Protein AF-A0A815ND81-F1 (afdb_monomer_lite)

InterPro domains:
  IPR002655 Acyl-CoA oxidase, C-terminal [PF01756] (315-348)
  IPR036250 Acyl-CoA dehydrogenase-like, C-terminal [SSF47203] (315-346)
  IPR036465 von Willebrand factor A-like domain superfamily [G3DSA:3.40.50.410] (27-206)
  IPR036465 von Willebrand factor A-like domain superfamily [SSF53300] (52-203)

Sequence (358 aa):
EGQSTTGGRYGRRAAQTTPSATPAHPEKAKFYSDLLPTAQAQLEKIKLPLESPVAVIGDASGSMEVAIRTATILSSLLTAICSAKLNFFNDKVFQPSFIPKTLEDVLSLAIITQADGSTANAAGLVPDYDAKEVIKTFVMVTDEEENADGKTADGFSGRFFELFMKYREQIYPAKLVFISFLSHQHAEGQMYSQFKNANVPDVLQFKFNRERPDLTKIDNLIGLLSTGSSASFDNNLEPLQAEFQANGVESVITRLIGTQDENSAPMDVQMETSALHALSAGFKGYASSVTYLQMPLWSLTTYMNLNDYYRLFENSCLGRYDGEVYEALMERARLNPSNRHRVHPVWLSVKQGTLCKL

pLDDT: mean 77.05, std 23.34, range [28.38, 98.69]

Secondary structure (DSSP, 8-state):
--------------------PPP------HHHHHHHHHHHHHHTT----PPSSEEEEEE-SGGGTTTHHHHHHHHHHHHHHHT-EEEEESSSEE--SS---SHHHHHHHHHH----S---HHHHHHHHHHTT---SEEEEEE-----S-EE-TTS-EE-HHHHHHHHHHHT---EEEEEEEESSTTPPPHHHHHHHHTT-TTEEEEEEESSS--GGGHHHHHHHHHT--SS-HHHHHHHHHHHHHHHHHHHHHHHHH----TTSPP--------STTSSSS----------EEEEEETTEEEEEEHHHHHHHHHTSTTTTS-HHHHHHHHHHHHHSTTTTTTS-HHHHHHHTTTTS--

Structure (mmCIF, N/CA/C/O backbone):
data_AF-A0A815ND81-F1
#
_entry.id   AF-A0A815ND81-F1
#
loop_
_atom_site.group_PDB
_atom_site.id
_atom_site.type_symbol
_atom_site.label_atom_id
_atom_site.label_alt_id
_atom_site.label_comp_id
_atom_site.label_asym_id
_atom_site.label_entity_id
_atom_site.label_seq_id
_atom_site.pdbx_PDB_ins_code
_atom_site.Cartn_x
_atom_site.Cartn_y
_atom_site.Cartn_z
_atom_site.occupancy
_atom_site.B_iso_or_equiv
_atom_site.auth_seq_id
_atom_site.auth_comp_id
_atom_site.auth_asym_id
_atom_site.auth_atom_id
_atom_site.pdbx_PDB_model_num
ATOM 1 N N . GLU A 1 1 ? 49.060 -40.048 -26.441 1.00 54.38 1 GLU A N 1
ATOM 2 C CA . GLU A 1 1 ? 48.776 -40.514 -25.068 1.00 54.38 1 GLU A CA 1
ATOM 3 C C . GLU A 1 1 ? 48.668 -39.297 -24.164 1.00 54.38 1 GLU A C 1
ATOM 5 O O . GLU A 1 1 ? 49.512 -38.418 -24.278 1.00 54.38 1 GLU A O 1
ATOM 10 N N . GLY A 1 2 ? 47.608 -39.192 -23.358 1.00 49.03 2 GLY A N 1
ATOM 11 C CA . GLY A 1 2 ? 47.399 -38.051 -22.456 1.00 49.03 2 GLY A CA 1
ATOM 12 C C . GLY A 1 2 ? 45.942 -37.602 -22.353 1.00 49.03 2 GLY A C 1
ATOM 13 O O . GLY A 1 2 ? 45.625 -36.465 -22.679 1.00 49.03 2 GLY A O 1
ATOM 14 N N . GLN A 1 3 ? 45.047 -38.499 -21.929 1.00 44.34 3 GLN A N 1
ATOM 15 C CA . GLN A 1 3 ? 43.710 -38.131 -21.453 1.00 44.34 3 GLN A CA 1
ATOM 16 C C . GLN A 1 3 ? 43.793 -37.870 -19.944 1.00 44.34 3 GLN A C 1
ATOM 18 O O . GLN A 1 3 ? 44.238 -38.740 -19.201 1.00 44.34 3 GLN A O 1
ATOM 23 N N . SER A 1 4 ? 43.357 -36.692 -19.495 1.00 54.38 4 SER A N 1
ATOM 24 C CA . SER A 1 4 ? 43.116 -36.402 -18.078 1.00 54.38 4 SER A CA 1
ATOM 25 C C . SER A 1 4 ? 41.650 -36.029 -17.905 1.00 54.38 4 SER A C 1
ATOM 27 O O . SER A 1 4 ? 41.177 -35.015 -18.415 1.00 54.38 4 SER A O 1
ATOM 29 N N . THR A 1 5 ? 40.921 -36.918 -17.239 1.00 52.56 5 THR A N 1
ATOM 30 C CA . THR A 1 5 ? 39.501 -36.815 -16.912 1.00 52.56 5 THR A CA 1
ATOM 31 C C . THR A 1 5 ? 39.345 -36.428 -15.444 1.00 52.56 5 THR A C 1
ATOM 33 O O . THR A 1 5 ? 39.640 -37.236 -14.565 1.00 52.56 5 THR A O 1
ATOM 36 N N . THR A 1 6 ? 38.808 -35.244 -15.162 1.00 49.91 6 THR A N 1
ATOM 37 C CA . THR A 1 6 ? 38.327 -34.858 -13.825 1.00 49.91 6 THR A CA 1
ATOM 38 C C . THR A 1 6 ? 36.846 -34.493 -13.897 1.00 49.91 6 THR A C 1
ATOM 40 O O . THR A 1 6 ? 36.445 -33.334 -13.902 1.00 49.91 6 THR A O 1
ATOM 43 N N . GLY A 1 7 ? 36.002 -35.525 -13.976 1.00 38.75 7 GLY A N 1
ATOM 44 C CA . GLY A 1 7 ? 34.554 -35.406 -13.821 1.00 38.75 7 GLY A CA 1
ATOM 45 C C . GLY A 1 7 ? 34.160 -35.477 -12.346 1.00 38.75 7 GLY A C 1
ATOM 46 O O . GLY A 1 7 ? 34.007 -36.566 -11.796 1.00 38.75 7 GLY A O 1
ATOM 47 N N . GLY A 1 8 ? 33.983 -34.321 -11.704 1.00 41.47 8 GLY A N 1
ATOM 48 C CA . GLY A 1 8 ? 33.411 -34.217 -10.361 1.00 41.47 8 GLY A CA 1
ATOM 49 C C . GLY A 1 8 ? 31.906 -34.495 -10.383 1.00 41.47 8 GLY A C 1
ATOM 50 O O . GLY A 1 8 ? 31.110 -33.634 -10.749 1.00 41.47 8 GLY A O 1
ATOM 51 N N . ARG A 1 9 ? 31.501 -35.709 -9.995 1.00 39.53 9 ARG A N 1
ATOM 52 C CA . ARG A 1 9 ? 30.094 -36.070 -9.765 1.00 39.53 9 ARG A CA 1
ATOM 53 C C . ARG A 1 9 ? 29.610 -35.448 -8.451 1.00 39.53 9 ARG A C 1
ATOM 55 O O . ARG A 1 9 ? 29.831 -36.011 -7.383 1.00 39.53 9 ARG A O 1
ATOM 62 N N . TYR A 1 10 ? 28.897 -34.327 -8.530 1.00 43.72 10 TYR A N 1
ATOM 63 C CA . TYR A 1 10 ? 28.051 -33.862 -7.430 1.00 43.72 10 TYR A CA 1
ATOM 64 C C . TYR A 1 10 ? 26.820 -34.769 -7.329 1.00 43.72 10 TYR A C 1
ATOM 66 O O . TYR A 1 10 ? 25.900 -34.704 -8.146 1.00 43.72 10 TYR A O 1
ATOM 74 N N . GLY A 1 11 ? 26.817 -35.654 -6.333 1.00 42.03 11 GLY A N 1
ATOM 75 C CA . GLY A 1 11 ? 25.654 -36.461 -5.985 1.00 42.03 11 GLY A CA 1
ATOM 76 C C . GLY A 1 11 ? 24.525 -35.577 -5.456 1.00 42.03 11 GLY A C 1
ATOM 77 O O . GLY A 1 11 ? 24.589 -35.093 -4.328 1.00 42.03 11 GLY A O 1
ATOM 78 N N . ARG A 1 12 ? 23.470 -35.388 -6.258 1.00 42.22 12 ARG A N 1
ATOM 79 C CA . ARG A 1 12 ? 22.172 -34.881 -5.791 1.00 42.22 12 ARG A CA 1
ATOM 80 C C . ARG A 1 12 ? 21.587 -35.889 -4.799 1.00 42.22 12 ARG A C 1
ATOM 82 O O . ARG A 1 12 ? 21.058 -36.925 -5.195 1.00 42.22 12 ARG A O 1
ATOM 89 N N . ARG A 1 13 ? 21.675 -35.582 -3.504 1.00 41.78 13 ARG A N 1
ATOM 90 C CA . ARG A 1 13 ? 20.858 -36.224 -2.469 1.00 41.78 13 ARG A CA 1
ATOM 91 C C . ARG A 1 13 ? 19.412 -35.782 -2.694 1.00 41.78 13 ARG A C 1
ATOM 93 O O . ARG A 1 13 ? 19.083 -34.621 -2.474 1.00 41.78 13 ARG A O 1
ATOM 100 N N . ALA A 1 14 ? 18.569 -36.695 -3.167 1.00 41.97 14 ALA A N 1
ATOM 101 C CA . ALA A 1 14 ? 17.126 -36.516 -3.150 1.00 41.97 14 ALA A CA 1
ATOM 102 C C . ALA A 1 14 ? 16.683 -36.458 -1.681 1.00 41.97 14 ALA A C 1
ATOM 104 O O . ALA A 1 14 ? 16.709 -37.469 -0.978 1.00 41.97 14 ALA A O 1
ATOM 105 N N . ALA A 1 15 ? 16.360 -35.259 -1.198 1.00 44.69 15 ALA A N 1
ATOM 106 C CA . ALA A 1 15 ? 15.728 -35.086 0.096 1.00 44.69 15 ALA A CA 1
ATOM 107 C C . ALA A 1 15 ? 14.325 -35.697 0.010 1.00 44.69 15 ALA A C 1
ATOM 109 O O . ALA A 1 15 ? 13.471 -35.212 -0.730 1.00 44.69 15 ALA A O 1
ATOM 110 N N . GLN A 1 16 ? 14.113 -36.798 0.728 1.00 42.91 16 GLN A N 1
ATOM 111 C CA . GLN A 1 16 ? 12.784 -37.330 0.994 1.00 42.91 16 GLN A CA 1
ATOM 112 C C . GLN A 1 16 ? 12.010 -36.271 1.782 1.00 42.91 16 GLN A C 1
ATOM 114 O O . GLN A 1 16 ? 12.250 -36.066 2.969 1.00 42.91 16 GLN A O 1
ATOM 119 N N . THR A 1 17 ? 11.105 -35.575 1.102 1.00 39.91 17 THR A N 1
ATOM 120 C CA . THR A 1 17 ? 10.099 -34.713 1.715 1.00 39.91 17 THR A CA 1
ATOM 121 C C . THR A 1 17 ? 9.091 -35.599 2.434 1.00 39.91 17 THR A C 1
ATOM 123 O O . THR A 1 17 ? 8.188 -36.166 1.818 1.00 39.91 17 THR A O 1
ATOM 126 N N . THR A 1 18 ? 9.270 -35.763 3.740 1.00 51.22 18 THR A N 1
ATOM 127 C CA . THR A 1 18 ? 8.210 -36.221 4.636 1.00 51.22 18 THR A CA 1
ATOM 128 C C . THR A 1 18 ? 7.031 -35.241 4.558 1.00 51.22 18 THR A C 1
ATOM 130 O O . THR A 1 18 ? 7.259 -34.032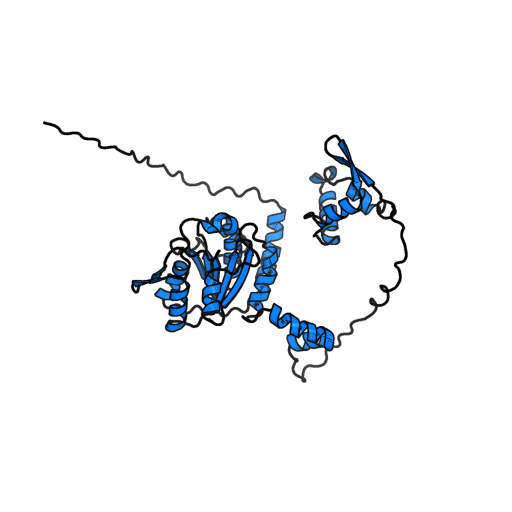 4.473 1.00 51.22 18 THR A O 1
ATOM 133 N N . PRO A 1 19 ? 5.773 -35.720 4.566 1.00 48.47 19 PRO A N 1
ATOM 134 C CA . PRO A 1 19 ? 4.605 -34.847 4.575 1.00 48.47 19 PRO A CA 1
ATOM 135 C C . PRO A 1 19 ? 4.669 -33.969 5.826 1.00 48.47 19 PRO A C 1
ATOM 137 O O . PRO A 1 19 ? 4.706 -34.476 6.949 1.00 48.47 19 PRO A O 1
ATOM 140 N N . SER A 1 20 ? 4.772 -32.655 5.613 1.00 48.06 20 SER A N 1
ATOM 141 C CA . SER A 1 20 ? 4.923 -31.676 6.681 1.00 48.06 20 SER A CA 1
ATOM 142 C C . SER A 1 20 ? 3.711 -31.758 7.597 1.00 48.06 20 SER A C 1
ATOM 144 O O . SER A 1 20 ? 2.592 -31.441 7.186 1.00 48.06 20 SER A O 1
ATOM 146 N N . ALA A 1 21 ? 3.936 -32.184 8.838 1.00 45.50 21 ALA A N 1
ATOM 147 C CA . ALA A 1 21 ? 2.976 -31.991 9.906 1.00 45.50 21 ALA A CA 1
ATOM 148 C C . ALA A 1 21 ? 2.569 -30.513 9.916 1.00 45.50 21 ALA A C 1
ATOM 150 O O . ALA A 1 21 ? 3.436 -29.635 9.897 1.00 45.50 21 ALA A O 1
ATOM 151 N N . THR A 1 22 ? 1.262 -30.250 9.899 1.00 46.06 22 THR A N 1
ATOM 152 C CA . THR A 1 22 ? 0.708 -28.911 10.099 1.00 46.06 22 THR A CA 1
ATOM 153 C C . THR A 1 22 ? 1.403 -28.310 11.322 1.00 46.06 22 THR A C 1
ATOM 155 O O . THR A 1 22 ? 1.386 -28.957 12.374 1.00 46.06 22 THR A O 1
ATOM 158 N N . PRO A 1 23 ? 2.085 -27.155 11.201 1.00 48.12 23 PRO A N 1
ATOM 159 C CA . PRO A 1 23 ? 2.845 -26.597 12.307 1.00 48.12 23 PRO A CA 1
ATOM 160 C C . PRO A 1 23 ? 1.903 -26.427 13.496 1.00 48.12 23 PRO A C 1
ATOM 162 O O . PRO A 1 23 ? 0.899 -25.722 13.409 1.00 48.12 23 PRO A O 1
ATOM 165 N N . ALA A 1 24 ? 2.196 -27.143 14.584 1.00 44.00 24 ALA A N 1
ATOM 166 C CA . ALA A 1 24 ? 1.428 -27.054 15.811 1.00 44.00 24 ALA A CA 1
ATOM 167 C C . ALA A 1 24 ? 1.488 -25.598 16.280 1.00 44.00 24 ALA A C 1
ATOM 169 O O . ALA A 1 24 ? 2.554 -25.102 16.651 1.00 44.00 24 ALA A O 1
ATOM 170 N N . HIS A 1 25 ? 0.358 -24.894 16.190 1.00 53.22 25 HIS A N 1
ATOM 171 C CA . HIS A 1 25 ? 0.271 -23.528 16.677 1.00 53.22 25 HIS A CA 1
ATOM 172 C C . HIS A 1 25 ? 0.674 -23.519 18.159 1.00 53.22 25 HIS A C 1
ATOM 174 O O . HIS A 1 25 ? 0.198 -24.378 18.908 1.00 53.22 25 HIS A O 1
ATOM 180 N N . PRO A 1 26 ? 1.537 -22.583 18.595 1.00 60.03 26 PRO A N 1
ATOM 181 C CA . PRO A 1 26 ? 1.879 -22.445 20.005 1.00 60.03 26 PRO A CA 1
ATOM 182 C C . PRO A 1 26 ? 0.587 -22.336 20.814 1.00 60.03 26 PRO A C 1
ATOM 184 O O . PRO A 1 26 ? -0.342 -21.642 20.392 1.00 60.03 26 PRO A O 1
ATOM 187 N N . GLU A 1 27 ? 0.517 -23.070 21.926 1.00 60.38 27 GLU A N 1
ATOM 188 C CA . GLU A 1 27 ? -0.653 -23.158 22.800 1.00 60.38 27 GLU A CA 1
ATOM 189 C C . GLU A 1 27 ? -1.142 -21.736 23.118 1.00 60.38 27 GLU A C 1
ATOM 191 O O . GLU A 1 27 ? -0.489 -20.974 23.835 1.00 60.38 27 GLU A O 1
ATOM 196 N N . LYS A 1 28 ? -2.232 -21.322 22.453 1.00 60.94 28 LYS A N 1
ATOM 197 C CA . LYS A 1 28 ? -2.673 -19.925 22.442 1.00 60.94 28 LYS A CA 1
ATOM 198 C C . LYS A 1 28 ? -2.992 -19.526 23.880 1.00 60.94 28 LYS A C 1
ATOM 200 O O . LYS A 1 28 ? -3.834 -20.151 24.523 1.00 60.94 28 LYS A O 1
ATOM 205 N N . ALA A 1 29 ? -2.344 -18.477 24.386 1.00 69.44 29 ALA A N 1
ATOM 206 C CA . ALA A 1 29 ? -2.740 -17.883 25.656 1.00 69.44 29 ALA A CA 1
ATOM 207 C C . ALA A 1 29 ? -4.244 -17.574 25.588 1.00 69.44 29 ALA A C 1
ATOM 209 O O . ALA A 1 29 ? -4.679 -16.918 24.643 1.00 69.44 29 ALA A O 1
ATOM 210 N N . LYS A 1 30 ? -5.036 -18.045 26.563 1.00 78.00 30 LYS A N 1
ATOM 211 C CA . LYS A 1 30 ? -6.513 -17.938 26.549 1.00 78.00 30 LYS A CA 1
ATOM 212 C C . LYS A 1 30 ? -7.031 -16.518 26.274 1.00 78.00 30 LYS A C 1
ATOM 214 O O . LYS A 1 30 ? -8.087 -16.345 25.695 1.00 78.00 30 LYS A O 1
ATOM 219 N N . PHE A 1 31 ? -6.248 -15.504 26.628 1.00 85.00 31 PHE A N 1
ATOM 220 C CA . PHE A 1 31 ? -6.559 -14.105 26.350 1.00 85.00 31 PHE A CA 1
ATOM 221 C C . PHE A 1 31 ? -6.635 -13.762 24.850 1.00 85.00 31 PHE A C 1
ATOM 223 O O . PHE A 1 31 ? -7.426 -12.915 24.454 1.00 85.00 31 PHE A O 1
ATOM 230 N N . TYR A 1 32 ? -5.843 -14.419 23.999 1.00 83.69 32 TYR A N 1
ATOM 231 C CA . TYR A 1 32 ? -5.802 -14.126 22.566 1.00 83.69 32 TYR A CA 1
ATOM 232 C C . TYR A 1 32 ? -7.111 -14.503 21.863 1.00 83.69 32 TYR A C 1
ATOM 234 O O . TYR A 1 32 ? -7.621 -13.727 21.059 1.00 83.69 32 TYR A O 1
ATOM 242 N N . SER A 1 33 ? -7.691 -15.661 22.199 1.00 87.56 33 SER A N 1
ATOM 243 C CA . SER A 1 33 ? -8.996 -16.068 21.661 1.00 87.56 33 SER A CA 1
ATOM 244 C C . SER A 1 33 ? -10.124 -15.128 22.080 1.00 87.56 33 SER A C 1
ATOM 246 O O . SER A 1 33 ? -11.071 -14.963 21.321 1.00 87.56 33 SER A O 1
ATOM 248 N N . ASP A 1 34 ? -10.005 -14.489 23.245 1.00 90.00 34 ASP A N 1
ATOM 249 C CA . ASP A 1 34 ? -11.019 -13.562 23.754 1.00 90.00 34 ASP A CA 1
ATOM 250 C C . ASP A 1 34 ? -10.912 -12.171 23.097 1.00 90.00 34 ASP A C 1
ATOM 252 O O . ASP A 1 34 ? -11.914 -11.471 22.942 1.00 90.00 34 ASP A O 1
ATOM 256 N N . LEU A 1 35 ? -9.707 -11.759 22.680 1.00 90.88 35 LEU A N 1
ATOM 257 C CA . LEU A 1 35 ? -9.484 -10.473 22.009 1.00 90.88 35 LEU A CA 1
ATOM 258 C C . LEU A 1 35 ? -9.906 -10.466 20.540 1.00 90.88 35 LEU A C 1
ATOM 260 O O . LEU A 1 35 ? -10.356 -9.431 20.048 1.00 90.88 35 LEU A O 1
ATOM 264 N N . LEU A 1 36 ? -9.756 -11.596 19.847 1.00 91.75 36 LEU A N 1
ATOM 265 C CA . LEU A 1 36 ? -10.012 -11.698 18.410 1.00 91.75 36 LEU A CA 1
ATOM 266 C C . LEU A 1 36 ? -11.422 -11.222 18.010 1.00 91.75 36 LEU A C 1
ATOM 268 O O . LEU A 1 36 ? -11.501 -10.346 17.149 1.00 91.75 36 LEU A O 1
ATOM 272 N N . PRO A 1 37 ? -12.522 -11.661 18.662 1.00 94.00 37 PRO A N 1
ATOM 273 C CA . PRO A 1 37 ? -13.863 -11.175 18.331 1.00 94.00 37 PRO A CA 1
ATOM 274 C C . PRO A 1 37 ? -14.019 -9.665 18.526 1.00 94.00 37 PRO A C 1
ATOM 276 O O . PRO A 1 37 ? -14.672 -8.997 17.729 1.00 94.00 37 PRO A O 1
ATOM 279 N N . THR A 1 38 ? -13.396 -9.112 19.573 1.00 94.75 38 THR A N 1
ATOM 280 C CA . THR A 1 38 ? -13.460 -7.672 19.858 1.00 94.75 38 THR A CA 1
ATOM 281 C C . THR A 1 38 ? -12.719 -6.879 18.785 1.00 94.75 38 THR A C 1
ATOM 283 O O . THR A 1 38 ? -13.244 -5.890 18.281 1.00 94.75 38 THR A O 1
ATOM 286 N N . ALA A 1 39 ? -11.520 -7.322 18.406 1.00 91.88 39 ALA A N 1
ATOM 287 C CA . ALA A 1 39 ? -10.718 -6.669 17.379 1.00 91.88 39 ALA A CA 1
ATOM 288 C C . ALA A 1 39 ? -11.360 -6.786 15.986 1.00 91.88 39 ALA A C 1
ATOM 290 O O . ALA A 1 39 ? -11.408 -5.800 15.255 1.00 91.88 39 ALA A O 1
ATOM 291 N N . GLN A 1 40 ? -11.936 -7.945 15.652 1.00 93.69 40 GLN A N 1
ATOM 292 C CA . GLN A 1 40 ? -12.685 -8.158 14.412 1.00 93.69 40 GLN A CA 1
ATOM 293 C C . GLN A 1 40 ? -13.904 -7.224 14.320 1.00 93.69 40 GLN A C 1
ATOM 295 O O . GLN A 1 40 ? -14.095 -6.554 13.309 1.00 93.69 40 GLN A O 1
ATOM 300 N N . ALA A 1 41 ? -14.674 -7.089 15.404 1.00 93.94 41 ALA A N 1
ATOM 301 C CA . ALA A 1 41 ? -15.813 -6.172 15.449 1.00 93.94 41 ALA A CA 1
ATOM 302 C C . ALA A 1 41 ? -15.410 -4.691 15.320 1.00 93.94 41 ALA A C 1
ATOM 304 O O . ALA A 1 41 ? -16.225 -3.871 14.900 1.00 93.94 41 ALA A O 1
ATOM 305 N N . GLN A 1 42 ? -14.182 -4.317 15.702 1.00 91.88 42 GLN A N 1
ATOM 306 C CA . GLN A 1 42 ? -13.656 -2.972 15.442 1.00 91.88 42 GLN A CA 1
ATOM 307 C C . GLN A 1 42 ? -13.202 -2.818 13.992 1.00 91.88 42 GLN A C 1
ATOM 309 O O . GLN A 1 42 ? -13.504 -1.801 13.375 1.00 91.88 42 GLN A O 1
ATOM 314 N N . LEU A 1 43 ? -12.551 -3.838 13.427 1.00 90.31 43 LEU A N 1
ATOM 315 C CA . LEU A 1 43 ? -12.115 -3.842 12.033 1.00 90.31 43 LEU A CA 1
ATOM 316 C C . LEU A 1 43 ? -13.284 -3.609 11.066 1.00 90.31 43 LEU A C 1
ATOM 318 O O . LEU A 1 43 ? -13.182 -2.782 10.167 1.00 90.31 43 LEU A O 1
ATOM 322 N N . GLU A 1 44 ? -14.418 -4.270 11.301 1.00 92.12 44 GLU A N 1
ATOM 323 C CA . GLU A 1 44 ? -15.634 -4.155 10.480 1.00 92.12 44 GLU A CA 1
ATOM 324 C C . GLU A 1 44 ? -16.288 -2.764 10.519 1.00 92.12 44 GLU A C 1
ATOM 326 O O . GLU A 1 44 ? -17.060 -2.408 9.625 1.00 92.12 44 GLU A O 1
ATOM 331 N N . LYS A 1 45 ? -15.994 -1.960 11.547 1.00 92.69 45 LYS A N 1
ATOM 332 C CA . LYS A 1 45 ? -16.499 -0.584 11.658 1.00 92.69 45 LYS A CA 1
ATOM 333 C C . LYS A 1 45 ? -15.664 0.406 10.858 1.00 92.69 45 LYS A C 1
ATOM 335 O O . LYS A 1 45 ? -16.172 1.473 10.513 1.00 92.69 45 LYS A O 1
ATOM 340 N N . ILE A 1 46 ? -14.404 0.080 10.582 1.00 91.94 46 ILE A N 1
ATOM 341 C CA . ILE A 1 46 ? -13.496 0.966 9.860 1.00 91.94 46 ILE A CA 1
ATOM 342 C C . ILE A 1 46 ? -13.885 0.937 8.383 1.00 91.94 46 ILE A C 1
ATOM 344 O O . ILE A 1 46 ? -13.870 -0.107 7.738 1.00 91.94 46 ILE A O 1
ATOM 348 N N . LYS A 1 47 ? -14.227 2.104 7.838 1.00 88.25 47 LYS A N 1
ATOM 349 C CA . LYS A 1 47 ? -14.488 2.290 6.409 1.00 88.25 47 LYS A CA 1
ATOM 350 C C . LYS A 1 47 ? -13.533 3.339 5.878 1.00 88.25 47 LYS A C 1
ATOM 352 O O . LYS A 1 47 ? -13.568 4.481 6.323 1.00 88.25 47 LYS A O 1
ATOM 357 N N . LEU A 1 48 ? -12.696 2.943 4.926 1.00 90.56 48 LEU A N 1
ATOM 358 C CA . LEU A 1 48 ? -11.777 3.852 4.259 1.00 90.56 48 LEU A CA 1
ATOM 359 C C . LEU A 1 48 ? -12.427 4.386 2.972 1.00 90.56 48 LEU A C 1
ATOM 361 O O . LEU A 1 48 ? -12.798 3.585 2.113 1.00 90.56 48 LEU A 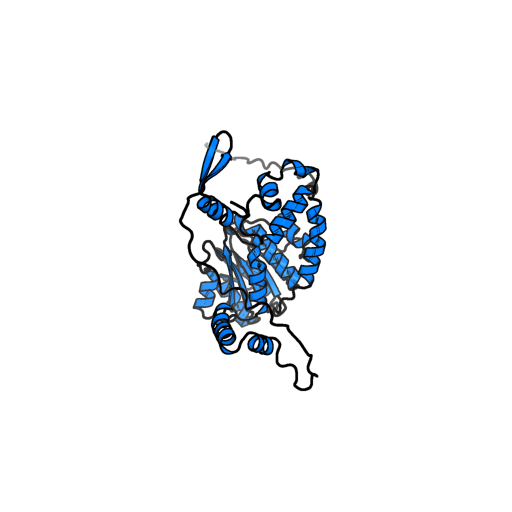O 1
ATOM 365 N N . PRO A 1 49 ? -12.560 5.713 2.797 1.00 89.88 49 PRO A N 1
ATOM 366 C CA . PRO A 1 49 ? -13.122 6.337 1.599 1.00 89.88 49 PRO A CA 1
ATOM 367 C C . PRO A 1 49 ? -12.116 6.355 0.430 1.00 89.88 49 PRO A C 1
ATOM 369 O O . PRO A 1 49 ? -11.913 7.380 -0.220 1.00 89.88 49 PRO A O 1
ATOM 372 N N . LEU A 1 50 ? -11.459 5.223 0.158 1.00 91.12 50 LEU A N 1
ATOM 373 C CA . LEU A 1 50 ? -10.576 5.081 -0.998 1.00 91.12 50 LEU A CA 1
ATOM 374 C C . LEU A 1 50 ? -11.388 4.772 -2.253 1.00 91.12 50 LEU A C 1
ATOM 376 O O . LEU A 1 50 ? -12.330 3.975 -2.240 1.00 91.12 50 LEU A O 1
ATOM 380 N N . GLU A 1 51 ? -11.002 5.391 -3.366 1.00 92.06 51 GLU A N 1
ATOM 381 C CA . GLU A 1 51 ? -11.662 5.141 -4.639 1.00 92.06 51 GLU A CA 1
ATOM 382 C C . GLU A 1 51 ? -11.382 3.704 -5.101 1.00 92.06 51 GLU A C 1
ATOM 384 O O . GLU A 1 51 ? -10.228 3.329 -5.313 1.00 92.06 51 GLU A O 1
ATOM 389 N N . SER A 1 52 ? -12.443 2.908 -5.252 1.00 94.00 52 SER A N 1
ATOM 390 C CA . SER A 1 52 ? -12.376 1.514 -5.704 1.00 94.00 52 SER A CA 1
ATOM 391 C C . SER A 1 52 ? -12.446 1.411 -7.238 1.00 94.00 52 SER A C 1
ATOM 393 O O . SER A 1 52 ? -13.184 2.195 -7.848 1.00 94.00 52 SER A O 1
ATOM 395 N N . PRO A 1 53 ? -11.773 0.432 -7.879 1.00 97.81 53 PRO A N 1
ATOM 396 C CA . PRO A 1 53 ? -11.012 -0.666 -7.266 1.00 97.81 53 PRO A CA 1
ATOM 397 C C . PRO A 1 53 ? -9.671 -0.241 -6.652 1.00 97.81 53 PRO A C 1
ATOM 399 O O . PRO A 1 53 ? -8.985 0.633 -7.186 1.00 97.81 53 PRO A O 1
ATOM 402 N N . VAL A 1 54 ? -9.309 -0.881 -5.535 1.00 97.81 54 VAL A N 1
ATOM 403 C CA . VAL A 1 54 ? -8.043 -0.668 -4.816 1.00 97.81 54 VAL A CA 1
ATOM 404 C C . VAL A 1 54 ? -7.143 -1.889 -5.000 1.00 97.81 54 VAL A C 1
ATOM 406 O O . VAL A 1 54 ? -7.616 -3.022 -4.880 1.00 97.81 54 VAL A O 1
ATOM 409 N N . ALA A 1 55 ? -5.851 -1.665 -5.237 1.00 98.38 55 ALA A N 1
ATOM 410 C CA . ALA A 1 55 ? -4.830 -2.708 -5.197 1.00 98.38 55 ALA A CA 1
ATOM 411 C C . ALA A 1 55 ? -3.771 -2.376 -4.141 1.00 98.38 55 ALA A C 1
ATOM 413 O O . ALA A 1 55 ? -3.230 -1.271 -4.107 1.00 98.38 55 ALA A O 1
ATOM 414 N N . VAL A 1 56 ? -3.480 -3.345 -3.281 1.00 98.44 56 VAL A N 1
ATOM 415 C CA . VAL A 1 56 ? -2.417 -3.296 -2.282 1.00 98.44 56 VAL A CA 1
ATOM 416 C C . VAL A 1 56 ? -1.271 -4.174 -2.769 1.00 98.44 56 VAL A C 1
ATOM 418 O O . VAL A 1 56 ? -1.456 -5.356 -3.065 1.00 98.44 56 VAL A O 1
ATOM 421 N N . ILE A 1 57 ? -0.088 -3.580 -2.863 1.00 98.50 57 ILE A N 1
ATOM 422 C CA . ILE A 1 57 ? 1.128 -4.213 -3.359 1.00 98.50 57 ILE A CA 1
ATOM 423 C C . ILE A 1 57 ? 2.141 -4.215 -2.212 1.00 98.50 57 ILE A C 1
ATOM 425 O O . ILE A 1 57 ? 2.648 -3.163 -1.820 1.00 98.50 57 ILE A O 1
ATOM 429 N N . GLY A 1 58 ? 2.386 -5.394 -1.642 1.00 98.19 58 GLY A N 1
ATOM 430 C CA . GLY A 1 58 ? 3.287 -5.586 -0.509 1.00 98.19 58 GLY A CA 1
ATOM 431 C C . GLY A 1 58 ? 4.690 -6.015 -0.932 1.00 98.19 58 GLY A C 1
ATOM 432 O O . GLY A 1 58 ? 4.858 -6.973 -1.682 1.00 98.19 58 GLY A O 1
ATOM 433 N N . ASP A 1 59 ? 5.701 -5.339 -0.415 1.00 98.38 59 ASP A N 1
ATOM 434 C CA . ASP A 1 59 ? 7.104 -5.683 -0.609 1.00 98.38 59 ASP A CA 1
ATOM 435 C C . ASP A 1 59 ? 7.512 -6.847 0.300 1.00 98.38 59 ASP A C 1
ATOM 437 O O . ASP A 1 59 ? 7.358 -6.797 1.525 1.00 98.38 59 ASP A O 1
ATOM 441 N N . ALA A 1 60 ? 8.025 -7.899 -0.326 1.00 97.75 60 ALA A N 1
ATOM 442 C CA . ALA A 1 60 ? 8.595 -9.081 0.298 1.00 97.75 60 ALA A CA 1
ATOM 443 C C . ALA A 1 60 ? 10.055 -9.295 -0.131 1.00 97.75 60 ALA A C 1
ATOM 445 O O . ALA A 1 60 ? 10.546 -10.420 -0.109 1.00 97.75 60 ALA A O 1
ATOM 446 N N . SER A 1 61 ? 10.750 -8.225 -0.520 1.00 97.38 61 SER A N 1
ATOM 447 C CA . SER A 1 61 ? 12.175 -8.257 -0.836 1.00 97.38 61 SER A CA 1
ATOM 448 C C . SER A 1 61 ? 13.035 -8.530 0.404 1.00 97.38 61 SER A C 1
ATOM 450 O O . SER A 1 61 ? 12.627 -8.266 1.538 1.00 97.38 61 SER A O 1
ATOM 452 N N . GLY A 1 62 ? 14.263 -9.025 0.219 1.00 96.25 62 GLY A N 1
ATOM 453 C CA . GLY A 1 62 ? 15.166 -9.343 1.334 1.00 96.25 62 GLY A CA 1
ATOM 454 C C . GLY A 1 62 ? 15.493 -8.142 2.235 1.00 96.25 62 GLY A C 1
ATOM 455 O O . GLY A 1 62 ? 15.737 -8.300 3.429 1.00 96.25 62 GLY A O 1
ATOM 456 N N . SER A 1 63 ? 15.434 -6.926 1.694 1.00 95.00 63 SER A N 1
ATOM 457 C CA . SER A 1 63 ? 15.693 -5.680 2.418 1.00 95.00 63 SER A CA 1
ATOM 458 C C . SER A 1 63 ? 14.584 -5.333 3.435 1.00 95.00 63 SER A C 1
ATOM 460 O O . SER A 1 63 ? 14.795 -4.549 4.368 1.00 95.00 63 SER A O 1
ATOM 462 N N . MET A 1 64 ? 13.438 -6.015 3.336 1.00 96.44 64 MET A N 1
ATOM 463 C CA . MET A 1 64 ? 12.318 -5.938 4.269 1.00 96.44 64 MET A CA 1
ATOM 464 C C . MET A 1 64 ? 12.408 -6.928 5.439 1.00 96.44 64 MET A C 1
ATOM 466 O O . MET A 1 64 ? 11.485 -6.953 6.243 1.00 96.44 64 MET A O 1
ATOM 470 N N . GLU A 1 65 ? 13.474 -7.722 5.611 1.00 94.56 65 GLU A N 1
ATOM 471 C CA . GLU A 1 65 ? 13.544 -8.809 6.616 1.00 94.56 65 GLU A CA 1
ATOM 472 C C . GLU A 1 65 ? 13.074 -8.410 8.033 1.00 94.56 65 GLU A C 1
ATOM 474 O O . GLU A 1 65 ? 12.323 -9.146 8.677 1.00 94.56 65 GLU A O 1
ATOM 479 N N . VAL A 1 66 ? 13.444 -7.215 8.508 1.00 94.00 66 VAL A N 1
ATOM 480 C CA . VAL A 1 66 ? 13.025 -6.705 9.829 1.00 94.00 66 VAL A CA 1
ATOM 481 C C . VAL A 1 66 ? 11.565 -6.228 9.832 1.00 94.00 66 VAL A C 1
ATOM 483 O O . VAL A 1 66 ? 10.846 -6.395 10.819 1.00 94.00 66 VAL A O 1
ATOM 486 N N . ALA A 1 67 ? 11.110 -5.652 8.721 1.00 95.19 67 ALA A N 1
ATOM 487 C CA . ALA A 1 67 ? 9.812 -5.000 8.586 1.00 95.19 67 ALA A CA 1
ATOM 488 C C . ALA A 1 67 ? 8.710 -5.904 8.005 1.00 95.19 67 ALA A C 1
ATOM 490 O O . ALA A 1 67 ? 7.535 -5.551 8.104 1.00 95.19 67 ALA A O 1
ATOM 491 N N . ILE A 1 68 ? 9.052 -7.068 7.441 1.00 96.31 68 ILE A N 1
ATOM 492 C CA . ILE A 1 68 ? 8.166 -7.890 6.603 1.00 96.31 68 ILE A CA 1
ATOM 493 C C . ILE A 1 68 ? 6.881 -8.287 7.316 1.00 96.31 68 ILE A C 1
ATOM 495 O O . ILE A 1 68 ? 5.801 -8.238 6.732 1.00 96.31 68 ILE A O 1
ATOM 499 N N . ARG A 1 69 ? 6.961 -8.612 8.610 1.00 96.38 69 ARG A N 1
ATOM 500 C CA . ARG A 1 69 ? 5.778 -8.965 9.405 1.00 96.38 69 ARG A CA 1
ATOM 501 C C . ARG A 1 69 ? 4.822 -7.787 9.515 1.00 96.38 69 ARG A C 1
ATOM 503 O O . ARG A 1 69 ? 3.632 -7.945 9.267 1.00 96.38 69 ARG A O 1
ATOM 510 N N . THR A 1 70 ? 5.338 -6.605 9.838 1.00 96.69 70 THR A N 1
ATOM 511 C CA . THR A 1 70 ? 4.531 -5.386 9.940 1.00 96.69 70 THR A CA 1
ATOM 512 C C . THR A 1 70 ? 3.992 -4.968 8.576 1.00 96.69 70 THR A C 1
ATOM 514 O O . THR A 1 70 ? 2.803 -4.689 8.461 1.00 96.69 70 THR A O 1
ATOM 517 N N . ALA A 1 71 ? 4.816 -4.995 7.528 1.00 96.88 71 ALA A N 1
ATOM 518 C CA . ALA A 1 71 ? 4.393 -4.704 6.161 1.00 96.88 71 ALA A CA 1
ATOM 519 C C . ALA A 1 71 ? 3.280 -5.652 5.692 1.00 96.88 71 ALA A C 1
ATOM 521 O O . ALA A 1 71 ? 2.282 -5.204 5.127 1.00 96.88 71 ALA A O 1
ATOM 522 N N . THR A 1 72 ? 3.394 -6.945 6.005 1.00 97.19 72 THR A N 1
ATOM 523 C CA . THR A 1 72 ? 2.367 -7.946 5.691 1.00 97.19 72 THR A CA 1
ATOM 524 C C . THR A 1 72 ? 1.090 -7.705 6.490 1.00 97.19 72 THR A C 1
ATOM 526 O O . THR A 1 72 ? 0.008 -7.764 5.910 1.00 97.19 72 THR A O 1
ATOM 529 N N . ILE A 1 73 ? 1.187 -7.379 7.787 1.00 96.75 73 ILE A N 1
ATOM 530 C CA . ILE A 1 73 ? 0.023 -7.017 8.614 1.00 96.75 73 ILE A CA 1
ATOM 531 C C . ILE A 1 73 ? -0.697 -5.812 8.010 1.00 96.75 73 ILE A C 1
ATOM 533 O O . ILE A 1 73 ? -1.899 -5.891 7.784 1.00 96.75 73 ILE A O 1
ATOM 537 N N . LEU A 1 74 ? 0.022 -4.728 7.700 1.00 97.12 74 LEU A N 1
ATOM 538 C CA . LEU A 1 74 ? -0.562 -3.518 7.114 1.00 97.12 74 LEU A CA 1
ATOM 539 C C . LEU A 1 74 ? -1.210 -3.806 5.759 1.00 97.12 74 LEU A C 1
ATOM 541 O O . LEU A 1 74 ? -2.361 -3.436 5.543 1.00 97.12 74 LEU A O 1
ATOM 545 N N . SER A 1 75 ? -0.504 -4.516 4.876 1.00 97.19 75 SER A N 1
ATOM 546 C CA . SER A 1 75 ? -1.011 -4.859 3.544 1.00 97.19 75 SER A CA 1
ATOM 547 C C . SER A 1 75 ? -2.290 -5.692 3.637 1.00 97.19 75 SER A C 1
ATOM 549 O O . SER A 1 75 ? -3.286 -5.404 2.975 1.00 97.19 75 SER A O 1
ATOM 551 N N . SER A 1 76 ? -2.295 -6.693 4.517 1.00 96.94 76 SER A N 1
ATOM 552 C CA . SER A 1 76 ? -3.431 -7.593 4.726 1.00 96.94 76 SER A CA 1
ATOM 553 C C . SER A 1 76 ? -4.615 -6.886 5.385 1.00 96.94 76 SER A C 1
ATOM 555 O O . SER A 1 76 ? -5.759 -7.101 4.996 1.00 96.94 76 SER A O 1
ATOM 557 N N . LEU A 1 77 ? -4.346 -6.013 6.358 1.00 96.25 77 LEU A N 1
ATOM 558 C CA . LEU A 1 77 ? -5.361 -5.225 7.049 1.00 96.25 77 LEU A CA 1
ATOM 559 C C . LEU A 1 77 ? -6.057 -4.262 6.082 1.00 96.25 77 LEU A C 1
ATOM 561 O O . LEU A 1 77 ? -7.282 -4.236 6.016 1.00 96.25 77 LEU A O 1
ATOM 565 N N . LEU A 1 78 ? -5.284 -3.514 5.290 1.00 96.31 78 LEU A N 1
ATOM 566 C CA . LEU A 1 78 ? -5.821 -2.601 4.277 1.00 96.31 78 LEU A CA 1
ATOM 567 C C . LEU A 1 78 ? -6.586 -3.354 3.189 1.00 96.31 78 LEU A C 1
ATOM 569 O O . LEU A 1 78 ? -7.612 -2.873 2.718 1.00 96.31 78 LEU A O 1
ATOM 573 N N . THR A 1 79 ? -6.131 -4.557 2.839 1.00 96.88 79 THR A N 1
ATOM 574 C CA . THR A 1 79 ? -6.854 -5.446 1.925 1.00 96.88 79 THR A CA 1
ATOM 575 C C . THR A 1 79 ? -8.230 -5.805 2.470 1.00 96.88 79 THR A C 1
ATOM 577 O O . THR A 1 79 ? -9.220 -5.645 1.757 1.00 96.88 79 THR A O 1
ATOM 580 N N . ALA A 1 80 ? -8.307 -6.229 3.734 1.00 95.44 80 ALA A N 1
ATOM 581 C CA . ALA A 1 80 ? -9.566 -6.589 4.376 1.00 95.44 80 ALA A CA 1
ATOM 582 C C . ALA A 1 80 ? -10.517 -5.383 4.502 1.00 95.44 80 ALA A C 1
ATOM 584 O O . ALA A 1 80 ? -11.690 -5.493 4.151 1.00 95.44 80 ALA A O 1
ATOM 585 N N . ILE A 1 81 ? -10.010 -4.219 4.931 1.00 94.50 81 ILE A N 1
ATOM 586 C CA . ILE A 1 81 ? -10.815 -2.997 5.116 1.00 94.50 81 ILE A CA 1
ATOM 587 C C . ILE A 1 81 ? -11.357 -2.471 3.781 1.00 94.50 81 ILE A C 1
ATOM 589 O O . ILE A 1 81 ? -12.526 -2.106 3.680 1.00 94.50 81 ILE A O 1
ATOM 593 N N . CYS A 1 82 ? -10.516 -2.426 2.747 1.00 94.81 82 CYS A N 1
ATOM 594 C CA . CYS A 1 82 ? -10.872 -1.836 1.456 1.00 94.81 82 CYS A CA 1
ATOM 595 C C . CYS A 1 82 ? -11.482 -2.843 0.474 1.00 94.81 82 CYS A C 1
ATOM 597 O O . CYS A 1 82 ? -11.809 -2.459 -0.647 1.00 94.81 82 CYS A O 1
ATOM 599 N N . SER A 1 83 ? -11.595 -4.125 0.851 1.00 95.06 83 SER A N 1
ATOM 600 C CA . SER A 1 83 ? -11.897 -5.220 -0.086 1.00 95.06 83 SER A CA 1
ATOM 601 C C . SER A 1 83 ? -10.991 -5.178 -1.329 1.00 95.06 83 SER A C 1
ATOM 603 O O . SER A 1 83 ? -11.448 -5.346 -2.460 1.00 95.06 83 SER A O 1
ATOM 605 N N . ALA A 1 84 ? -9.709 -4.878 -1.113 1.00 96.75 84 ALA A N 1
ATOM 606 C CA . ALA A 1 84 ? -8.746 -4.629 -2.179 1.00 96.75 84 ALA A CA 1
ATOM 607 C C . ALA A 1 84 ? -8.206 -5.930 -2.788 1.00 96.75 84 ALA A C 1
ATOM 609 O O . ALA A 1 84 ? -8.299 -7.014 -2.208 1.00 96.75 84 ALA A O 1
ATOM 610 N N . LYS A 1 85 ? -7.569 -5.807 -3.953 1.00 97.62 85 LYS A N 1
ATOM 611 C CA . LYS A 1 85 ? -6.676 -6.841 -4.486 1.00 97.62 85 LYS A CA 1
ATOM 612 C C . LYS A 1 85 ? -5.367 -6.821 -3.693 1.00 97.62 85 LYS A C 1
ATOM 614 O O . LYS A 1 85 ? -4.872 -5.740 -3.392 1.00 97.62 85 LYS A O 1
ATOM 619 N N . LEU A 1 86 ? -4.802 -7.987 -3.384 1.00 98.12 86 LEU A N 1
ATOM 620 C CA . LEU A 1 86 ? -3.519 -8.103 -2.685 1.00 98.12 86 LEU A CA 1
ATOM 621 C C . LEU A 1 86 ? -2.530 -8.911 -3.514 1.00 98.12 86 LEU A C 1
ATOM 623 O O . LEU A 1 86 ? -2.777 -10.082 -3.801 1.00 98.12 86 LEU A O 1
ATOM 627 N N . ASN A 1 87 ? -1.397 -8.294 -3.830 1.00 97.81 87 ASN A N 1
ATOM 628 C CA . ASN A 1 87 ? -0.243 -8.954 -4.424 1.00 97.81 87 ASN A CA 1
ATOM 629 C C . ASN A 1 87 ? 0.995 -8.660 -3.576 1.00 97.81 87 ASN A C 1
ATOM 631 O O . ASN A 1 87 ? 1.107 -7.584 -2.989 1.00 97.81 87 ASN A O 1
ATOM 635 N N . PHE A 1 88 ? 1.939 -9.594 -3.557 1.00 98.06 88 PHE A N 1
ATOM 636 C CA . PHE A 1 88 ? 3.272 -9.356 -3.019 1.00 98.06 88 PHE A CA 1
ATOM 637 C C . PHE A 1 88 ? 4.304 -9.397 -4.139 1.00 98.06 88 PHE A C 1
ATOM 639 O O . PHE A 1 88 ? 4.051 -9.968 -5.204 1.00 98.06 88 PHE A O 1
ATOM 646 N N . PHE A 1 89 ? 5.465 -8.793 -3.917 1.00 97.75 89 PHE A N 1
ATOM 647 C CA . PHE A 1 89 ? 6.565 -8.855 -4.868 1.00 97.75 89 PHE A CA 1
ATOM 648 C C . PHE A 1 89 ? 7.926 -8.944 -4.182 1.00 97.75 89 PHE A C 1
ATOM 650 O O . PHE A 1 89 ? 8.106 -8.513 -3.048 1.00 97.75 89 PHE A O 1
ATOM 657 N N . ASN A 1 90 ? 8.881 -9.492 -4.919 1.00 95.12 90 ASN A N 1
ATOM 658 C CA . ASN A 1 90 ? 10.309 -9.526 -4.627 1.00 95.12 90 ASN A CA 1
ATOM 659 C C . ASN A 1 90 ? 11.064 -9.250 -5.946 1.00 95.12 90 ASN A C 1
ATOM 661 O O . ASN A 1 90 ? 10.976 -8.143 -6.478 1.00 95.12 90 ASN A O 1
ATOM 665 N N . ASP A 1 91 ? 11.728 -10.249 -6.538 1.00 93.38 91 ASP A N 1
ATOM 666 C CA . ASP A 1 91 ? 12.176 -10.236 -7.935 1.00 93.38 91 ASP A CA 1
ATOM 667 C C . ASP A 1 91 ? 11.021 -10.421 -8.936 1.00 93.38 91 ASP A C 1
ATOM 669 O O . ASP A 1 91 ? 11.138 -10.072 -10.112 1.00 93.38 91 ASP A O 1
ATOM 673 N N . LYS A 1 92 ? 9.893 -10.961 -8.470 1.00 94.38 92 LYS A N 1
ATOM 674 C CA . LYS A 1 92 ? 8.680 -11.203 -9.251 1.00 94.38 92 LYS A CA 1
ATOM 675 C C . LYS A 1 92 ? 7.439 -10.963 -8.403 1.00 94.38 92 LYS A C 1
ATOM 677 O O . LYS A 1 92 ? 7.485 -10.944 -7.179 1.00 94.38 92 LYS A O 1
ATOM 682 N N . VAL A 1 93 ? 6.298 -10.822 -9.060 1.00 97.06 93 VAL A N 1
ATOM 683 C CA . VAL A 1 93 ? 5.011 -10.799 -8.366 1.00 97.06 93 VAL A CA 1
ATOM 684 C C . VAL A 1 93 ? 4.596 -12.210 -7.957 1.00 97.06 93 VAL A C 1
ATOM 686 O O . VAL A 1 93 ? 4.789 -13.176 -8.702 1.00 97.06 93 VAL A O 1
ATOM 689 N N . PHE A 1 94 ? 3.987 -12.333 -6.786 1.00 96.94 94 PHE A N 1
ATOM 690 C CA . PHE A 1 94 ? 3.324 -13.549 -6.350 1.00 96.94 94 PHE A CA 1
ATOM 691 C C . PHE A 1 94 ? 2.037 -13.222 -5.596 1.00 96.94 94 PHE A C 1
ATOM 693 O O . PHE A 1 94 ? 1.889 -12.178 -4.961 1.00 96.94 94 PHE A O 1
ATOM 700 N N . GLN A 1 95 ? 1.079 -14.139 -5.688 1.00 96.19 95 GLN A N 1
ATOM 701 C CA . GLN A 1 95 ? -0.173 -14.032 -4.954 1.00 96.19 95 GLN A CA 1
ATOM 702 C C . GLN A 1 95 ? -0.045 -14.740 -3.605 1.00 96.19 95 GLN A C 1
ATOM 704 O O . GLN A 1 95 ? 0.590 -15.800 -3.529 1.00 96.19 95 GLN A O 1
ATOM 709 N N . PRO A 1 96 ? -0.644 -14.191 -2.538 1.00 95.75 96 PRO A N 1
ATOM 710 C CA . PRO A 1 96 ? -0.716 -14.900 -1.273 1.00 95.75 96 PRO A CA 1
ATOM 711 C C . PRO A 1 96 ? -1.565 -16.169 -1.416 1.00 95.75 96 PRO A C 1
ATOM 713 O O . PRO A 1 96 ? -2.451 -16.261 -2.263 1.00 95.75 96 PRO A O 1
ATOM 716 N N . SER A 1 97 ? -1.323 -17.150 -0.542 1.00 93.75 97 SER A N 1
ATOM 717 C CA . SER A 1 97 ? -2.072 -18.421 -0.544 1.00 93.75 97 SER A CA 1
ATOM 718 C C . SER A 1 97 ? -3.582 -18.262 -0.302 1.00 93.75 97 SER A C 1
ATOM 720 O O . SER A 1 97 ? -4.363 -19.134 -0.678 1.00 93.75 97 SER A O 1
ATOM 722 N N . PHE A 1 98 ? -3.992 -17.148 0.304 1.00 95.31 98 PHE A N 1
ATOM 723 C CA . PHE A 1 98 ? -5.379 -16.739 0.488 1.00 95.31 98 PHE A CA 1
ATOM 724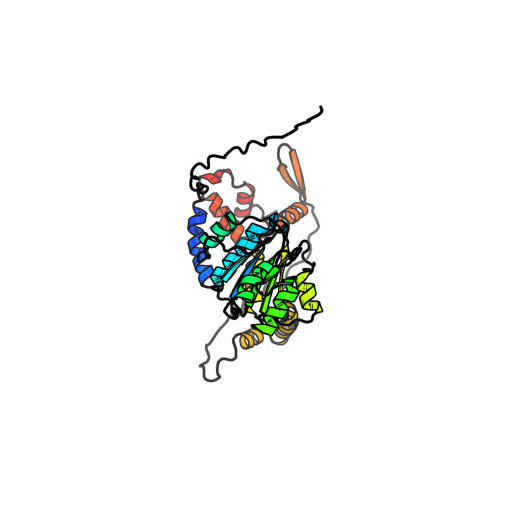 C C . PHE A 1 98 ? -5.460 -15.208 0.564 1.00 95.31 98 PHE A C 1
ATOM 726 O O . PHE A 1 98 ? -4.493 -14.542 0.934 1.00 95.31 98 PHE A O 1
ATOM 733 N N . ILE A 1 99 ? -6.626 -14.652 0.227 1.00 96.62 99 ILE A N 1
ATOM 734 C CA . ILE A 1 99 ? -6.916 -13.224 0.409 1.00 96.62 99 ILE A CA 1
ATOM 735 C C . ILE A 1 99 ? -7.478 -13.029 1.820 1.00 96.62 99 ILE A C 1
ATOM 737 O O . ILE A 1 99 ? -8.491 -13.661 2.137 1.00 96.62 99 ILE A O 1
ATOM 741 N N . PRO A 1 100 ? -6.851 -12.194 2.665 1.00 95.94 100 PRO A N 1
ATOM 742 C CA . PRO A 1 100 ? -7.255 -12.049 4.055 1.00 95.94 100 PRO A CA 1
ATOM 743 C C . PRO A 1 100 ? -8.624 -11.377 4.171 1.00 95.94 100 PRO A C 1
ATOM 745 O O . PRO A 1 100 ? -8.853 -10.320 3.583 1.00 95.94 100 PRO A O 1
ATOM 748 N N . LYS A 1 101 ? -9.529 -11.992 4.940 1.00 94.06 101 LYS A N 1
ATOM 749 C CA . LYS A 1 101 ? -10.864 -11.446 5.241 1.00 94.06 101 LYS A CA 1
ATOM 750 C C . LYS A 1 101 ? -11.071 -11.203 6.731 1.00 94.06 101 LYS A C 1
ATOM 752 O O . LYS A 1 101 ? -11.833 -10.309 7.091 1.00 94.06 101 LYS A O 1
ATOM 757 N N . THR A 1 102 ? -10.406 -11.981 7.583 1.00 93.94 102 THR A N 1
ATOM 758 C CA . THR A 1 102 ? -10.466 -11.827 9.043 1.00 93.94 102 THR A CA 1
ATOM 759 C C . THR A 1 102 ? -9.115 -11.441 9.635 1.00 93.94 102 THR A C 1
ATOM 761 O O . THR A 1 102 ? -8.068 -11.533 8.988 1.00 93.94 102 THR A O 1
ATOM 764 N N . LEU A 1 103 ? -9.114 -11.024 10.901 1.00 92.75 103 LEU A N 1
ATOM 765 C CA . LEU A 1 103 ? -7.883 -10.731 11.630 1.00 92.75 103 LEU A CA 1
ATOM 766 C C . LEU A 1 103 ? -6.972 -11.965 11.781 1.00 92.75 103 LEU A C 1
ATOM 768 O O . LEU A 1 103 ? -5.747 -11.847 11.750 1.00 92.75 103 LEU A O 1
ATOM 772 N N . GLU A 1 104 ? -7.540 -13.162 11.916 1.00 93.62 104 GLU A N 1
ATOM 773 C CA . GLU A 1 104 ? -6.771 -14.408 11.935 1.00 93.62 104 GLU A CA 1
ATOM 774 C C . GLU A 1 104 ? -6.081 -14.675 10.601 1.00 93.62 104 GLU A C 1
ATOM 776 O O . GLU A 1 104 ? -4.931 -15.122 10.604 1.00 93.62 104 GLU A O 1
ATOM 781 N N . ASP A 1 105 ? -6.743 -14.376 9.481 1.00 95.00 105 ASP A N 1
ATOM 782 C CA . ASP A 1 105 ? -6.136 -14.475 8.156 1.00 95.00 105 ASP A CA 1
ATOM 783 C C . ASP A 1 105 ? -4.945 -13.518 8.045 1.00 95.00 105 ASP A C 1
ATOM 785 O O . ASP A 1 105 ? -3.858 -13.932 7.645 1.00 95.00 105 ASP A O 1
ATOM 789 N N . VAL A 1 106 ? -5.120 -12.258 8.467 1.00 94.69 106 VAL A N 1
ATOM 790 C CA . VAL A 1 106 ? -4.058 -11.233 8.487 1.00 94.69 106 VAL A CA 1
ATOM 791 C C . VAL A 1 106 ? -2.826 -11.734 9.245 1.00 94.69 106 VAL A C 1
ATOM 793 O O . VAL A 1 106 ? -1.701 -11.667 8.744 1.00 94.69 106 VAL A O 1
ATOM 796 N N . LEU A 1 107 ? -3.027 -12.269 10.449 1.00 93.81 107 LEU A N 1
ATOM 797 C CA . LEU A 1 107 ? -1.934 -12.737 11.300 1.00 93.81 107 LEU A CA 1
ATOM 798 C C . LEU A 1 107 ? -1.304 -14.027 10.771 1.00 93.81 107 LEU A C 1
ATOM 800 O O . LEU A 1 107 ? -0.089 -14.199 10.860 1.00 93.81 107 LEU A O 1
ATOM 804 N N . SER A 1 108 ? -2.102 -14.911 10.174 1.00 95.19 108 SER A N 1
ATOM 805 C CA . SER A 1 108 ? -1.600 -16.119 9.518 1.00 95.19 108 SER A CA 1
ATOM 806 C C . SER A 1 108 ? -0.740 -15.763 8.307 1.00 95.19 108 SER A C 1
ATOM 808 O O . SER A 1 108 ? 0.348 -16.318 8.145 1.00 95.19 108 SER A O 1
ATOM 810 N N . LEU A 1 109 ? -1.173 -14.786 7.505 1.00 95.56 109 LEU A N 1
ATOM 811 C CA . LEU A 1 109 ? -0.444 -14.323 6.330 1.00 95.56 109 LEU A CA 1
ATOM 812 C C . LEU A 1 109 ? 0.901 -13.690 6.720 1.00 95.56 109 LEU A C 1
ATOM 814 O O . LEU A 1 109 ? 1.923 -13.971 6.094 1.00 95.56 109 LEU A O 1
ATOM 818 N N . ALA A 1 110 ? 0.932 -12.931 7.818 1.00 94.88 110 ALA A N 1
ATOM 819 C CA . ALA A 1 110 ? 2.154 -12.348 8.375 1.00 94.88 110 ALA A CA 1
ATOM 820 C C . ALA A 1 110 ? 3.171 -13.379 8.897 1.00 94.88 110 ALA A C 1
ATOM 822 O O . ALA A 1 110 ? 4.360 -13.074 8.981 1.00 94.88 110 ALA A O 1
ATOM 823 N N . ILE A 1 111 ? 2.726 -14.585 9.265 1.00 94.00 111 ILE A N 1
ATOM 824 C CA . ILE A 1 111 ? 3.611 -15.672 9.710 1.00 94.00 111 ILE A CA 1
ATOM 825 C C . ILE A 1 111 ? 4.220 -16.414 8.516 1.00 94.00 111 ILE A C 1
ATOM 827 O O . ILE A 1 111 ? 5.382 -16.815 8.582 1.00 94.00 111 ILE A O 1
ATOM 831 N N . ILE A 1 112 ? 3.442 -16.630 7.451 1.00 95.94 112 ILE A N 1
ATOM 832 C CA . ILE A 1 112 ? 3.878 -17.426 6.292 1.00 95.94 112 ILE A CA 1
ATOM 833 C C . ILE A 1 112 ? 4.675 -16.617 5.266 1.00 95.94 112 ILE A C 1
ATOM 835 O O . ILE A 1 112 ? 5.465 -17.202 4.529 1.00 95.94 112 ILE A O 1
ATOM 839 N N . THR A 1 113 ? 4.471 -15.300 5.205 1.00 95.69 113 THR A N 1
ATOM 840 C CA . THR A 1 113 ? 5.158 -14.430 4.244 1.00 95.69 113 THR A CA 1
ATOM 841 C C . THR A 1 113 ? 6.592 -14.190 4.703 1.00 95.69 113 THR A C 1
ATOM 843 O O . THR A 1 113 ? 6.831 -13.800 5.847 1.00 95.69 113 THR A O 1
ATOM 846 N N . GLN A 1 114 ? 7.551 -14.448 3.816 1.00 96.44 114 GLN A N 1
ATOM 847 C CA . GLN A 1 114 ? 8.982 -14.308 4.078 1.00 96.44 114 GLN A CA 1
ATOM 848 C C . GLN A 1 114 ? 9.586 -13.285 3.122 1.00 96.44 114 GLN A C 1
ATOM 850 O O . GLN A 1 114 ? 9.130 -13.157 1.990 1.00 96.44 114 GLN A O 1
ATOM 855 N N . ALA A 1 115 ? 10.598 -12.572 3.609 1.00 96.00 115 ALA A N 1
ATOM 856 C CA . ALA A 1 115 ? 11.386 -11.642 2.819 1.00 96.00 115 ALA A CA 1
ATOM 857 C C . ALA A 1 115 ? 12.493 -12.402 2.076 1.00 96.00 115 ALA A C 1
ATOM 859 O O . ALA A 1 115 ? 13.269 -13.116 2.717 1.00 96.00 115 ALA A O 1
ATOM 860 N N . ASP A 1 116 ? 12.591 -12.253 0.757 1.00 95.81 116 ASP A N 1
ATOM 861 C CA . ASP A 1 116 ? 13.690 -12.801 -0.040 1.00 95.81 116 ASP A CA 1
ATOM 862 C C . ASP A 1 116 ? 13.937 -12.007 -1.337 1.00 95.81 116 ASP A C 1
ATOM 864 O O . ASP A 1 116 ? 13.205 -11.089 -1.682 1.00 95.81 116 ASP A O 1
ATOM 868 N N . GLY A 1 117 ? 14.998 -12.342 -2.070 1.00 94.44 117 GLY A N 1
ATOM 869 C CA . GLY A 1 117 ? 15.212 -11.805 -3.417 1.00 94.44 117 GLY A CA 1
ATOM 870 C C . GLY A 1 117 ? 15.554 -10.311 -3.485 1.00 94.44 117 GLY A C 1
ATOM 871 O O . GLY A 1 117 ? 15.998 -9.695 -2.514 1.00 94.44 117 GLY A O 1
ATOM 872 N N . SER A 1 118 ? 15.422 -9.762 -4.694 1.00 94.69 118 SER A N 1
ATOM 873 C CA . SER A 1 118 ? 15.644 -8.346 -5.008 1.00 94.69 118 SER A CA 1
ATOM 874 C C . SER A 1 118 ? 14.381 -7.512 -4.779 1.00 94.69 118 SER A C 1
ATOM 876 O O . SER A 1 118 ? 13.320 -8.048 -4.473 1.00 94.69 118 SER A O 1
ATOM 878 N N . THR A 1 119 ? 14.482 -6.204 -4.988 1.00 96.12 119 THR A N 1
ATOM 879 C CA . THR A 1 119 ? 13.394 -5.243 -4.781 1.00 96.12 119 THR A CA 1
ATOM 880 C C . THR A 1 119 ? 12.960 -4.707 -6.146 1.00 96.12 119 THR A C 1
ATOM 882 O O . THR A 1 119 ? 13.592 -3.803 -6.698 1.00 96.12 119 THR A O 1
ATOM 885 N N . ALA A 1 120 ? 11.931 -5.320 -6.742 1.00 97.06 120 ALA A N 1
ATOM 886 C CA . ALA A 1 120 ? 11.383 -4.948 -8.051 1.00 97.06 120 ALA A CA 1
ATOM 887 C C . ALA A 1 120 ? 9.945 -4.416 -7.919 1.00 97.06 120 ALA A C 1
ATOM 889 O O . ALA A 1 120 ? 8.989 -5.096 -8.295 1.00 97.06 120 ALA A O 1
ATOM 890 N N . ASN A 1 121 ? 9.759 -3.201 -7.392 1.00 98.06 121 ASN A N 1
ATOM 891 C CA . ASN A 1 121 ? 8.428 -2.613 -7.174 1.00 98.06 121 ASN A CA 1
ATOM 892 C C . ASN A 1 121 ? 7.577 -2.592 -8.450 1.00 98.06 121 ASN A C 1
ATOM 894 O O . ASN A 1 121 ? 6.378 -2.875 -8.402 1.00 98.06 121 ASN A O 1
ATOM 898 N N . ALA A 1 122 ? 8.194 -2.321 -9.604 1.00 97.94 122 ALA A N 1
ATOM 899 C CA . ALA A 1 122 ? 7.537 -2.390 -10.906 1.00 97.94 122 ALA A CA 1
ATOM 900 C C . ALA A 1 122 ? 6.867 -3.748 -11.167 1.00 97.94 122 ALA A C 1
ATOM 902 O O . ALA A 1 122 ? 5.778 -3.782 -11.738 1.00 97.94 122 ALA A O 1
ATOM 903 N N . ALA A 1 123 ? 7.459 -4.862 -10.717 1.00 97.50 123 ALA A N 1
ATOM 904 C CA . ALA A 1 123 ? 6.895 -6.198 -10.907 1.00 97.50 123 ALA A CA 1
ATOM 905 C C . ALA A 1 123 ? 5.513 -6.342 -10.254 1.00 97.50 123 ALA A C 1
ATOM 907 O O . ALA A 1 123 ? 4.653 -7.021 -10.809 1.00 97.50 123 ALA A O 1
ATOM 908 N N . GLY A 1 124 ? 5.270 -5.662 -9.128 1.00 97.44 124 GLY A N 1
ATOM 909 C CA . GLY A 1 124 ? 3.966 -5.658 -8.464 1.00 97.44 124 GLY A CA 1
ATOM 910 C C . GLY A 1 124 ? 2.849 -5.001 -9.285 1.00 97.44 124 GLY A C 1
ATOM 911 O O . GLY A 1 124 ? 1.689 -5.367 -9.120 1.00 97.44 124 GLY A O 1
ATOM 912 N N . LEU A 1 125 ? 3.193 -4.079 -10.192 1.00 97.94 125 LEU A N 1
ATOM 913 C CA . LEU A 1 125 ? 2.253 -3.362 -11.065 1.00 97.94 125 LEU A CA 1
ATOM 914 C C . LEU A 1 125 ? 2.032 -4.058 -12.420 1.00 97.94 125 LEU A C 1
ATOM 916 O O . LEU A 1 125 ? 1.012 -3.833 -13.073 1.00 97.94 125 LEU A O 1
ATOM 920 N N . VAL A 1 126 ? 2.975 -4.905 -12.850 1.00 98.06 126 VAL A N 1
ATOM 921 C CA . VAL A 1 126 ? 2.937 -5.588 -14.156 1.00 98.06 126 VAL A CA 1
ATOM 922 C C . VAL A 1 126 ? 1.608 -6.313 -14.416 1.00 98.06 126 VAL A C 1
ATOM 924 O O . VAL A 1 126 ? 1.050 -6.088 -15.489 1.00 98.06 126 VAL A O 1
ATOM 927 N N . PRO A 1 127 ? 1.042 -7.121 -13.491 1.00 98.25 127 PRO A N 1
ATOM 928 C CA . PRO A 1 127 ? -0.208 -7.834 -13.764 1.00 98.25 127 PRO A CA 1
ATOM 929 C C . PRO A 1 127 ? -1.373 -6.911 -14.118 1.00 98.25 127 PRO A C 1
ATOM 931 O O . PRO A 1 127 ? -2.141 -7.219 -15.026 1.00 98.25 127 PRO A O 1
ATOM 934 N N . ASP A 1 128 ? -1.488 -5.778 -13.422 1.00 98.31 128 ASP A N 1
ATOM 935 C CA . ASP A 1 128 ? -2.579 -4.825 -13.625 1.00 98.31 128 ASP A CA 1
ATOM 936 C C . ASP A 1 128 ? -2.372 -4.037 -14.932 1.00 98.31 128 ASP A C 1
ATOM 938 O O . ASP A 1 128 ? -3.318 -3.805 -15.688 1.00 98.31 128 ASP A O 1
ATOM 942 N N . TYR A 1 129 ? -1.118 -3.694 -15.257 1.00 98.56 129 TYR A N 1
ATOM 943 C CA . TYR A 1 129 ? -0.765 -3.023 -16.510 1.00 98.56 129 TYR A CA 1
ATOM 944 C C . TYR A 1 129 ? -0.964 -3.907 -17.749 1.00 98.56 129 TYR A C 1
ATOM 946 O O . TYR A 1 129 ? -1.503 -3.443 -18.760 1.00 98.56 129 TYR A O 1
ATOM 954 N N . ASP A 1 130 ? -0.536 -5.168 -17.685 1.00 98.25 130 ASP A N 1
ATOM 955 C CA . ASP A 1 130 ? -0.641 -6.118 -18.795 1.00 98.25 130 ASP A CA 1
ATOM 956 C C . ASP A 1 130 ? -2.102 -6.503 -19.054 1.00 98.25 130 ASP A C 1
ATOM 958 O O . ASP A 1 130 ? -2.529 -6.580 -20.207 1.00 98.25 130 ASP A O 1
ATOM 962 N N . ALA A 1 131 ? -2.898 -6.668 -17.991 1.00 98.25 131 ALA A N 1
ATOM 963 C CA . ALA A 1 131 ? -4.331 -6.935 -18.095 1.00 98.25 131 ALA A CA 1
ATOM 964 C C . ALA A 1 131 ? -5.162 -5.706 -18.508 1.00 98.25 131 ALA A C 1
ATOM 966 O O . ALA A 1 131 ? -6.353 -5.853 -18.789 1.00 98.25 131 ALA A O 1
ATOM 967 N N . LYS A 1 132 ? -4.560 -4.504 -18.537 1.00 98.25 132 LYS A N 1
ATOM 968 C CA . LYS A 1 132 ? -5.263 -3.214 -18.682 1.00 98.25 132 LYS A CA 1
ATOM 969 C C . LYS A 1 132 ? -6.396 -3.066 -17.656 1.00 98.25 132 LYS A C 1
ATOM 971 O O . LYS A 1 132 ? -7.464 -2.534 -17.959 1.00 98.25 132 LYS A O 1
ATOM 976 N N . GLU A 1 133 ? -6.165 -3.572 -16.446 1.00 98.38 133 GLU A N 1
ATOM 977 C CA . GLU A 1 133 ? -7.137 -3.545 -15.357 1.00 98.38 133 GLU A CA 1
ATOM 978 C C . GLU A 1 133 ? -7.219 -2.132 -14.771 1.00 98.38 133 GLU A C 1
ATOM 980 O O . GLU A 1 133 ? -6.198 -1.520 -14.471 1.00 98.38 133 GLU A O 1
ATOM 985 N N . VAL A 1 134 ? -8.434 -1.601 -14.602 1.00 98.56 134 VAL A N 1
ATOM 986 C CA . VAL A 1 134 ? -8.645 -0.261 -14.037 1.00 98.56 134 VAL A CA 1
ATOM 987 C C . VAL A 1 134 ? -8.644 -0.330 -12.511 1.00 98.56 134 VAL A C 1
ATOM 989 O O . VAL A 1 134 ? -9.674 -0.541 -11.871 1.00 98.56 134 VAL A O 1
ATOM 992 N N . ILE A 1 135 ? -7.475 -0.099 -11.930 1.00 98.44 135 ILE A N 1
ATOM 993 C CA . ILE A 1 135 ? -7.274 0.210 -10.514 1.00 98.44 135 ILE A CA 1
ATOM 994 C C . ILE A 1 135 ? -7.225 1.726 -10.335 1.00 98.44 135 ILE A C 1
ATOM 996 O O . ILE A 1 135 ? -6.493 2.423 -11.045 1.00 98.44 135 ILE A O 1
ATOM 1000 N N . LYS A 1 136 ? -7.999 2.237 -9.375 1.00 98.19 136 LYS A N 1
ATOM 1001 C CA . LYS A 1 136 ? -8.116 3.675 -9.113 1.00 98.19 136 LYS A CA 1
ATOM 1002 C C . LYS A 1 136 ? -7.202 4.164 -8.002 1.00 98.19 136 LYS A C 1
ATOM 1004 O O . LYS A 1 136 ? -6.734 5.299 -8.064 1.00 98.19 136 LYS A O 1
ATOM 1009 N N . THR A 1 137 ? -6.929 3.309 -7.019 1.00 98.00 137 THR A N 1
ATOM 1010 C CA . THR A 1 137 ? -5.987 3.591 -5.933 1.00 98.00 137 THR A CA 1
ATOM 1011 C C . THR A 1 137 ? -5.017 2.429 -5.774 1.00 98.00 137 THR A C 1
ATOM 1013 O O . THR A 1 137 ? -5.435 1.299 -5.523 1.00 98.00 137 THR A O 1
ATOM 1016 N N . PHE A 1 138 ? -3.723 2.720 -5.862 1.00 98.50 138 PHE A N 1
ATOM 1017 C CA . PHE A 1 138 ? -2.666 1.792 -5.482 1.00 98.50 138 PHE A CA 1
ATOM 1018 C C . PHE A 1 138 ? -2.136 2.137 -4.096 1.00 98.50 138 PHE A C 1
ATOM 1020 O O . PHE A 1 138 ? -1.863 3.300 -3.798 1.00 98.50 138 PHE A O 1
ATOM 1027 N N . VAL A 1 139 ? -1.946 1.117 -3.266 1.00 98.25 139 VAL A N 1
ATOM 1028 C CA . VAL A 1 139 ? -1.229 1.219 -1.997 1.00 98.25 139 VAL A CA 1
ATOM 1029 C C . VAL A 1 139 ? 0.033 0.376 -2.101 1.00 98.25 139 VAL A C 1
ATOM 1031 O O . VAL A 1 139 ? -0.042 -0.847 -2.163 1.00 98.25 139 VAL A O 1
ATOM 1034 N N . MET A 1 140 ? 1.188 1.030 -2.131 1.00 98.56 140 MET A N 1
ATOM 1035 C CA . MET A 1 140 ? 2.498 0.393 -2.211 1.00 98.56 140 MET A CA 1
ATOM 1036 C C . MET A 1 140 ? 3.132 0.361 -0.821 1.00 98.56 140 MET A C 1
ATOM 1038 O O . MET A 1 140 ? 3.405 1.410 -0.239 1.00 98.56 140 MET A O 1
ATOM 1042 N N . VAL A 1 141 ? 3.379 -0.832 -0.289 1.00 98.50 141 VAL A N 1
ATOM 1043 C CA . VAL A 1 141 ? 3.978 -1.038 1.036 1.00 98.50 141 VAL A CA 1
ATOM 1044 C C . VAL A 1 141 ? 5.405 -1.540 0.845 1.00 98.50 141 VAL A C 1
ATOM 1046 O O . VAL A 1 141 ? 5.574 -2.688 0.466 1.00 98.50 141 VAL A O 1
ATOM 1049 N N . THR A 1 142 ? 6.420 -0.701 1.061 1.00 98.31 142 THR A N 1
ATOM 1050 C CA . THR A 1 142 ? 7.818 -0.976 0.653 1.00 98.31 142 THR A CA 1
ATOM 1051 C C . THR A 1 142 ? 8.820 -0.162 1.472 1.00 98.31 142 THR A C 1
ATOM 1053 O O . THR A 1 142 ? 8.441 0.789 2.152 1.00 98.31 142 THR A O 1
ATOM 1056 N N . ASP A 1 143 ? 10.102 -0.507 1.419 1.00 97.56 143 ASP A N 1
ATOM 1057 C CA . ASP A 1 143 ? 11.200 0.352 1.887 1.00 97.56 143 ASP A CA 1
ATOM 1058 C C . ASP A 1 143 ? 11.704 1.346 0.816 1.00 97.56 143 ASP A C 1
ATOM 1060 O O . ASP A 1 143 ? 12.531 2.205 1.120 1.00 97.56 143 ASP A O 1
ATOM 1064 N N . GLU A 1 144 ? 11.146 1.284 -0.399 1.00 97.62 144 GLU A N 1
ATOM 1065 C CA . GLU A 1 144 ? 11.467 2.117 -1.567 1.00 97.62 144 GLU A CA 1
ATOM 1066 C C . GLU A 1 144 ? 12.887 1.935 -2.141 1.00 97.62 144 GLU A C 1
ATOM 1068 O O . GLU A 1 144 ? 13.344 2.774 -2.921 1.00 97.62 144 GLU A O 1
ATOM 1073 N N . GLU A 1 145 ? 13.588 0.844 -1.815 1.00 96.06 145 GLU A N 1
ATOM 1074 C CA . GLU A 1 145 ? 14.942 0.558 -2.320 1.00 96.06 145 GLU A CA 1
ATOM 1075 C C . GLU A 1 145 ? 14.933 -0.245 -3.636 1.00 96.06 145 GLU A C 1
ATOM 1077 O O . GLU A 1 145 ? 15.625 -1.255 -3.785 1.00 96.06 145 GLU A O 1
ATOM 1082 N N . GLU A 1 146 ? 14.153 0.212 -4.623 1.00 97.12 146 GLU A N 1
ATOM 1083 C CA . GLU A 1 146 ? 13.990 -0.490 -5.901 1.00 97.12 146 GLU A CA 1
ATOM 1084 C C . GLU A 1 146 ? 15.337 -0.674 -6.631 1.00 97.12 146 GLU A C 1
ATOM 1086 O O . GLU A 1 146 ? 16.005 0.280 -7.042 1.00 97.12 146 GLU A O 1
ATOM 1091 N N . ASN A 1 147 ? 15.729 -1.926 -6.871 1.00 96.81 147 ASN A N 1
ATOM 1092 C CA . ASN A 1 147 ? 17.019 -2.296 -7.461 1.00 96.81 147 ASN A CA 1
ATOM 1093 C C . ASN A 1 147 ? 16.905 -3.195 -8.709 1.00 96.81 147 ASN A C 1
ATOM 1095 O O . ASN A 1 147 ? 17.907 -3.366 -9.407 1.00 96.81 147 ASN A O 1
ATOM 1099 N N . ALA A 1 148 ? 15.699 -3.632 -9.083 1.00 96.50 148 ALA A N 1
ATOM 1100 C CA . ALA A 1 148 ? 15.432 -4.379 -10.312 1.00 96.50 148 ALA A CA 1
ATOM 1101 C C . ALA A 1 148 ? 14.288 -3.773 -11.150 1.00 96.50 148 ALA A C 1
ATOM 1103 O O . ALA A 1 148 ? 13.429 -3.060 -10.638 1.00 96.50 148 ALA A O 1
ATOM 1104 N N . ASP A 1 149 ? 14.303 -4.059 -12.454 1.00 97.56 149 ASP A N 1
ATOM 1105 C CA . ASP A 1 149 ? 13.267 -3.635 -13.401 1.00 97.56 149 ASP A CA 1
ATOM 1106 C C . ASP A 1 149 ? 12.080 -4.608 -13.397 1.00 97.56 149 ASP A C 1
ATOM 1108 O O . ASP A 1 149 ? 12.258 -5.829 -13.335 1.00 97.56 149 ASP A O 1
ATOM 1112 N N . GLY A 1 150 ? 10.874 -4.077 -13.588 1.00 96.56 150 GLY A N 1
ATOM 1113 C CA . GLY A 1 150 ? 9.701 -4.861 -13.967 1.00 96.56 150 GLY A CA 1
ATOM 1114 C C . GLY A 1 150 ? 9.663 -5.071 -15.478 1.00 96.56 150 GLY A C 1
ATOM 1115 O O . GLY A 1 150 ? 10.041 -4.182 -16.241 1.00 96.56 150 GLY A O 1
ATOM 1116 N N . LYS A 1 151 ? 9.197 -6.243 -15.917 1.00 97.44 151 LYS A N 1
ATOM 1117 C CA . LYS A 1 151 ? 9.054 -6.587 -17.338 1.00 97.44 151 LYS A CA 1
ATOM 1118 C C . LYS A 1 151 ? 7.598 -6.868 -17.659 1.00 97.44 151 LYS A C 1
ATOM 1120 O O . LYS A 1 151 ? 6.996 -7.740 -17.045 1.00 97.44 151 LYS A O 1
ATOM 1125 N N . THR A 1 152 ? 7.076 -6.137 -18.627 1.00 97.44 152 THR A N 1
ATOM 1126 C CA . THR A 1 152 ? 5.691 -6.235 -19.109 1.00 97.44 152 THR A CA 1
ATOM 1127 C C . THR A 1 152 ? 5.599 -7.130 -20.344 1.00 97.44 152 THR A C 1
ATOM 1129 O O . THR A 1 152 ? 6.606 -7.409 -21.008 1.00 97.44 152 THR A O 1
ATOM 1132 N N . ALA A 1 153 ? 4.388 -7.578 -20.677 1.00 96.38 153 ALA A N 1
ATOM 1133 C CA . ALA A 1 153 ? 4.139 -8.446 -21.828 1.00 96.38 153 ALA A CA 1
ATOM 1134 C C . ALA A 1 153 ? 4.426 -7.774 -23.185 1.00 96.38 153 ALA A C 1
ATOM 1136 O O . ALA A 1 153 ? 4.721 -8.467 -24.160 1.00 96.38 153 ALA A O 1
ATOM 1137 N N . ASP A 1 154 ? 4.377 -6.439 -23.259 1.00 94.19 154 ASP A N 1
ATOM 1138 C CA . ASP A 1 154 ? 4.686 -5.666 -24.472 1.00 94.19 154 ASP A CA 1
ATOM 1139 C C . ASP A 1 154 ? 6.198 -5.439 -24.693 1.00 94.19 154 ASP A C 1
ATOM 1141 O O . ASP A 1 154 ? 6.607 -4.810 -25.671 1.00 94.19 154 ASP A O 1
ATOM 1145 N N . GLY A 1 155 ? 7.035 -5.993 -23.808 1.00 95.88 155 GLY A N 1
ATOM 1146 C CA . GLY A 1 155 ? 8.490 -5.913 -23.881 1.00 95.88 155 GLY A CA 1
ATOM 1147 C C . GLY A 1 155 ? 9.089 -4.683 -23.202 1.00 95.88 155 GLY A C 1
ATOM 1148 O O . GLY A 1 155 ? 10.314 -4.537 -23.215 1.00 95.88 155 GLY A O 1
ATOM 1149 N N . PHE A 1 156 ? 8.287 -3.810 -22.584 1.00 97.12 156 PHE A N 1
ATOM 1150 C CA . PHE A 1 156 ? 8.828 -2.726 -21.773 1.00 97.12 156 PHE A CA 1
ATOM 1151 C C . PHE A 1 156 ? 9.492 -3.261 -20.491 1.00 97.12 156 PHE A C 1
ATOM 1153 O O . PHE A 1 156 ? 8.914 -4.070 -19.760 1.00 97.12 156 PHE A O 1
ATOM 1160 N N . SER A 1 157 ? 10.708 -2.769 -20.229 1.00 97.69 157 SER A N 1
ATOM 1161 C CA . SER A 1 157 ? 11.500 -2.995 -19.015 1.00 97.69 157 SER A CA 1
ATOM 1162 C C . SER A 1 157 ? 11.815 -1.639 -18.395 1.00 97.69 157 SER A C 1
ATOM 1164 O O . SER A 1 157 ? 12.361 -0.775 -19.083 1.00 97.69 157 SER A O 1
ATOM 1166 N N . GLY A 1 158 ? 11.456 -1.438 -17.130 1.00 97.50 158 GLY A N 1
ATOM 1167 C CA . GLY A 1 158 ? 11.680 -0.170 -16.438 1.00 97.50 158 GLY A CA 1
ATOM 1168 C C . GLY A 1 158 ? 11.417 -0.254 -14.940 1.00 97.50 158 GLY A C 1
ATOM 1169 O O . GLY A 1 158 ? 11.010 -1.302 -14.430 1.00 97.50 158 GLY A O 1
ATOM 1170 N N . ARG A 1 159 ? 11.665 0.854 -14.238 1.00 98.19 159 ARG A N 1
ATOM 1171 C CA . ARG A 1 159 ? 11.397 0.986 -12.805 1.00 98.19 159 ARG A CA 1
ATOM 1172 C C . ARG A 1 159 ? 9.944 1.367 -12.569 1.00 98.19 159 ARG A C 1
ATOM 1174 O O . ARG A 1 159 ? 9.160 1.589 -13.500 1.00 98.19 159 ARG A O 1
ATOM 1181 N N . PHE A 1 160 ? 9.547 1.350 -11.302 1.00 98.44 160 PHE A N 1
ATOM 1182 C CA . PHE A 1 160 ? 8.150 1.527 -10.938 1.00 98.44 160 PHE A CA 1
ATOM 1183 C C . PHE A 1 160 ? 7.635 2.900 -11.358 1.00 98.44 160 PHE A C 1
ATOM 1185 O O . PHE A 1 160 ? 6.504 3.002 -11.825 1.00 98.44 160 PHE A O 1
ATOM 1192 N N . PHE A 1 161 ? 8.465 3.942 -11.245 1.00 98.56 161 PHE A N 1
ATOM 1193 C CA . PHE A 1 161 ? 8.099 5.289 -11.669 1.00 98.56 161 PHE A CA 1
ATOM 1194 C C . PHE A 1 161 ? 7.687 5.321 -13.147 1.00 98.56 161 PHE A C 1
ATOM 1196 O O . PHE A 1 161 ? 6.581 5.764 -13.461 1.00 98.56 161 PHE A O 1
ATOM 1203 N N . GLU A 1 162 ? 8.512 4.803 -14.062 1.00 98.44 162 GLU A N 1
ATOM 1204 C CA . GLU A 1 162 ? 8.203 4.837 -15.494 1.00 98.44 162 GLU A CA 1
ATOM 1205 C C . GLU A 1 162 ? 6.988 3.969 -15.834 1.00 98.44 162 GLU A C 1
ATOM 1207 O O . GLU A 1 162 ? 6.140 4.384 -16.630 1.00 98.44 162 GLU A O 1
ATOM 1212 N N . LEU A 1 163 ? 6.868 2.785 -15.220 1.00 98.56 163 LEU A N 1
ATOM 1213 C CA . LEU A 1 163 ? 5.722 1.904 -15.452 1.00 98.56 163 LEU A CA 1
ATOM 1214 C C . LEU A 1 163 ? 4.417 2.515 -14.925 1.00 98.56 163 LEU A C 1
ATOM 1216 O O . LEU A 1 163 ? 3.392 2.451 -15.602 1.00 98.56 163 LEU A O 1
ATOM 1220 N N . PHE A 1 164 ? 4.443 3.149 -13.753 1.00 98.62 164 PHE A N 1
ATOM 1221 C CA . PHE A 1 164 ? 3.268 3.795 -13.175 1.00 98.62 164 PHE A CA 1
ATOM 1222 C C . PHE A 1 164 ? 2.837 5.027 -13.973 1.00 98.62 164 PHE A C 1
ATOM 1224 O O . PHE A 1 164 ? 1.644 5.227 -14.193 1.00 98.62 164 PHE A O 1
ATOM 1231 N N . MET A 1 165 ? 3.781 5.822 -14.485 1.00 98.56 165 MET A N 1
ATOM 1232 C CA . MET A 1 165 ? 3.448 6.939 -15.376 1.00 98.56 165 MET A CA 1
ATOM 1233 C C . MET A 1 165 ? 2.814 6.451 -16.684 1.00 98.56 165 MET A C 1
ATOM 1235 O O . MET A 1 165 ? 1.790 6.996 -17.099 1.00 98.56 165 MET A O 1
ATOM 1239 N N . LYS A 1 166 ? 3.334 5.367 -17.277 1.00 98.38 166 LYS A N 1
ATOM 1240 C CA . LYS A 1 166 ? 2.694 4.703 -18.425 1.00 98.38 166 LYS A CA 1
ATOM 1241 C C . LYS A 1 166 ? 1.297 4.186 -18.099 1.00 98.38 166 LYS A C 1
ATOM 1243 O O . LYS A 1 166 ? 0.386 4.344 -18.907 1.00 98.38 166 LYS A O 1
ATOM 1248 N N . TYR A 1 167 ? 1.114 3.572 -16.931 1.00 98.69 167 TYR A N 1
ATOM 1249 C CA . TYR A 1 167 ? -0.198 3.127 -16.467 1.00 98.69 167 TYR A CA 1
ATOM 1250 C C . TYR A 1 167 ? -1.174 4.314 -16.376 1.00 98.69 167 TYR A C 1
ATOM 1252 O O . TYR A 1 167 ? -2.293 4.229 -16.884 1.00 98.69 167 TYR A O 1
ATOM 1260 N N . ARG A 1 168 ? -0.741 5.446 -15.798 1.00 98.44 168 ARG A N 1
ATOM 1261 C CA . ARG A 1 168 ? -1.569 6.656 -15.671 1.00 98.44 168 ARG A CA 1
ATOM 1262 C C . ARG A 1 168 ? -1.977 7.261 -17.004 1.00 98.44 168 ARG A C 1
ATOM 1264 O O . ARG A 1 168 ? -3.108 7.722 -17.131 1.00 98.44 168 ARG A O 1
ATOM 1271 N N . GLU A 1 169 ? -1.067 7.261 -17.968 1.00 98.31 169 GLU A N 1
ATOM 1272 C CA . GLU A 1 169 ? -1.310 7.777 -19.313 1.00 98.31 169 GLU A CA 1
ATOM 1273 C C . GLU A 1 169 ? -2.254 6.873 -20.117 1.00 98.31 169 GLU A C 1
ATOM 1275 O O . GLU A 1 169 ? -3.151 7.363 -20.798 1.00 98.31 169 GLU A O 1
ATOM 1280 N N . GLN A 1 170 ? -2.056 5.555 -20.047 1.00 98.25 170 GLN A N 1
ATOM 1281 C CA . GLN A 1 170 ? -2.692 4.620 -20.976 1.00 98.25 170 GLN A CA 1
ATOM 1282 C C . GLN A 1 170 ? -3.947 3.937 -20.426 1.00 98.25 170 GLN A C 1
ATOM 1284 O O . GLN A 1 170 ? -4.767 3.473 -21.216 1.00 98.25 170 GLN A O 1
ATOM 1289 N N . ILE A 1 171 ? -4.077 3.809 -19.102 1.00 98.44 171 ILE A N 1
ATOM 1290 C CA . ILE A 1 171 ? -5.135 3.015 -18.460 1.00 98.44 171 ILE A CA 1
ATOM 1291 C C . ILE A 1 171 ? -6.016 3.911 -17.592 1.00 98.44 171 ILE A C 1
ATOM 1293 O O . ILE A 1 171 ? -7.198 4.081 -17.887 1.00 98.44 171 ILE A O 1
ATOM 1297 N N . TYR A 1 172 ? -5.464 4.480 -16.517 1.00 98.38 172 TYR A N 1
ATOM 1298 C CA . TYR A 1 172 ? -6.232 5.308 -15.585 1.00 98.38 172 TYR A CA 1
ATOM 1299 C C . TYR A 1 172 ? -5.316 6.197 -14.736 1.00 98.38 172 TYR A C 1
ATOM 1301 O O . TYR A 1 172 ? -4.342 5.668 -14.198 1.00 98.38 172 TYR A O 1
ATOM 1309 N N . PRO A 1 173 ? -5.629 7.494 -14.521 1.00 97.75 173 PRO A N 1
ATOM 1310 C CA . PRO A 1 173 ? -4.841 8.403 -13.683 1.00 97.75 173 PRO A CA 1
ATOM 1311 C C . PRO A 1 173 ? -4.993 8.077 -12.185 1.00 97.75 173 PRO A C 1
ATOM 1313 O O . PRO A 1 173 ? -5.534 8.863 -11.412 1.00 97.75 173 PRO A O 1
ATOM 1316 N N . ALA A 1 174 ? -4.524 6.899 -11.784 1.00 97.81 174 ALA A N 1
ATOM 1317 C CA . ALA A 1 174 ? -4.691 6.347 -10.452 1.00 97.81 174 ALA A CA 1
ATOM 1318 C C . ALA A 1 174 ? -3.967 7.159 -9.374 1.00 97.81 174 ALA A C 1
ATOM 1320 O O . ALA A 1 174 ? -2.898 7.735 -9.607 1.00 97.81 174 ALA A O 1
ATOM 1321 N N . LYS A 1 175 ? -4.540 7.129 -8.170 1.00 97.19 175 LYS A N 1
ATOM 1322 C CA . LYS A 1 175 ? -3.914 7.617 -6.940 1.00 97.19 175 LYS A CA 1
ATOM 1323 C C . LYS A 1 175 ? -2.883 6.611 -6.445 1.00 97.19 175 LYS A C 1
ATOM 1325 O O . LYS A 1 175 ? -3.050 5.403 -6.635 1.00 97.19 175 LYS A O 1
ATOM 1330 N N . LEU A 1 176 ? -1.854 7.103 -5.767 1.00 97.88 176 LEU A N 1
ATOM 1331 C CA . LEU A 1 176 ? -0.793 6.275 -5.207 1.00 97.88 176 LEU A CA 1
ATOM 1332 C C . LEU A 1 176 ? -0.541 6.643 -3.750 1.00 97.88 176 LEU A C 1
ATOM 1334 O O . LEU A 1 176 ? -0.288 7.798 -3.423 1.00 97.88 176 LEU A O 1
ATOM 1338 N N . VAL A 1 177 ? -0.571 5.649 -2.873 1.00 97.50 177 VAL A N 1
ATOM 1339 C CA . VAL A 1 177 ? -0.197 5.802 -1.470 1.00 97.50 177 VAL A CA 1
ATOM 1340 C C . VAL A 1 177 ? 1.011 4.924 -1.194 1.00 97.50 177 VAL A C 1
ATOM 1342 O O . VAL A 1 177 ? 0.932 3.704 -1.301 1.00 97.50 177 VAL A O 1
ATOM 1345 N N . PHE A 1 178 ? 2.112 5.539 -0.788 1.00 98.12 178 PHE A N 1
ATOM 1346 C CA . PHE A 1 178 ? 3.261 4.845 -0.234 1.00 98.12 178 PHE A CA 1
ATOM 1347 C C . PHE A 1 178 ? 3.100 4.646 1.269 1.00 98.12 178 PHE A C 1
ATOM 1349 O O . PHE A 1 178 ? 2.810 5.585 2.011 1.00 98.12 178 PHE A O 1
ATOM 1356 N N . ILE A 1 179 ? 3.337 3.421 1.720 1.00 97.81 179 ILE A N 1
ATOM 1357 C CA . ILE A 1 179 ? 3.582 3.078 3.116 1.00 97.81 179 ILE A CA 1
ATOM 1358 C C . ILE A 1 179 ? 5.045 2.654 3.201 1.00 97.81 179 ILE A C 1
ATOM 1360 O O . ILE A 1 179 ? 5.397 1.515 2.893 1.00 97.81 179 ILE A O 1
ATOM 1364 N N . SER A 1 180 ? 5.885 3.612 3.575 1.00 97.94 180 SER A N 1
ATOM 1365 C CA . SER A 1 180 ? 7.333 3.552 3.414 1.00 97.94 180 SER A CA 1
ATOM 1366 C C . SER A 1 180 ? 8.030 3.139 4.701 1.00 97.94 180 SER A C 1
ATOM 1368 O O . SER A 1 180 ? 7.865 3.792 5.733 1.00 97.94 180 SER A O 1
ATOM 1370 N N . PHE A 1 181 ? 8.864 2.107 4.644 1.00 97.44 181 PHE A N 1
ATOM 1371 C CA . PHE A 1 181 ? 9.711 1.666 5.751 1.00 97.44 181 PHE A CA 1
ATOM 1372 C C . PHE A 1 181 ? 11.119 2.237 5.598 1.00 97.44 181 PHE A C 1
ATOM 1374 O O . PHE A 1 181 ? 11.994 1.635 4.987 1.00 97.44 181 PHE A O 1
ATOM 1381 N N . LEU A 1 182 ? 11.347 3.415 6.177 1.00 96.81 182 LEU A N 1
ATOM 1382 C CA . LEU A 1 182 ? 12.584 4.173 5.989 1.00 96.81 182 LEU A CA 1
ATOM 1383 C C . LEU A 1 182 ? 13.526 4.022 7.190 1.00 96.81 182 LEU A C 1
ATOM 1385 O O . LEU A 1 182 ? 13.094 3.829 8.329 1.00 96.81 182 LEU A O 1
ATOM 1389 N N . SER A 1 183 ? 14.831 4.149 6.947 1.00 92.50 183 SER A N 1
ATOM 1390 C CA . SER A 1 183 ? 15.864 4.078 7.994 1.00 92.50 183 SER A CA 1
ATOM 1391 C C . SER A 1 183 ? 15.751 5.213 9.019 1.00 92.50 183 SER A C 1
ATOM 1393 O O . SER A 1 183 ? 15.962 5.004 10.211 1.00 92.50 183 SER A O 1
ATOM 1395 N N . HIS A 1 184 ? 15.352 6.410 8.578 1.00 90.44 184 HIS A N 1
ATOM 1396 C CA . HIS A 1 184 ? 15.205 7.590 9.432 1.00 90.44 184 HIS A CA 1
ATOM 1397 C C . HIS A 1 184 ? 13.793 8.165 9.331 1.00 90.44 184 HIS A C 1
ATOM 1399 O O . HIS A 1 184 ? 13.221 8.250 8.247 1.00 90.44 184 HIS A O 1
ATOM 1405 N N . GLN A 1 185 ? 13.249 8.645 10.452 1.00 76.94 185 GLN A N 1
ATOM 1406 C CA . GLN A 1 185 ? 11.887 9.194 10.510 1.00 76.94 185 GLN A CA 1
ATOM 1407 C C . GLN A 1 185 ? 11.692 10.438 9.625 1.00 76.94 185 GLN A C 1
ATOM 1409 O O . GLN A 1 185 ? 10.590 10.686 9.140 1.00 76.94 185 GLN A O 1
ATOM 1414 N N . HIS A 1 186 ? 12.764 11.199 9.394 1.00 84.44 186 HIS A N 1
ATOM 1415 C CA . HIS A 1 186 ? 12.755 12.390 8.542 1.00 84.44 186 HIS A CA 1
ATOM 1416 C C . HIS A 1 186 ? 13.258 12.128 7.119 1.00 84.44 186 HIS A C 1
ATOM 1418 O O . HIS A 1 186 ? 13.241 13.048 6.305 1.00 84.44 186 HIS A O 1
ATOM 1424 N N . ALA A 1 187 ? 13.692 10.902 6.800 1.00 89.94 187 ALA A N 1
ATOM 1425 C CA . ALA A 1 187 ? 14.077 10.574 5.435 1.00 89.94 187 ALA A CA 1
ATOM 1426 C C . ALA A 1 187 ? 12.858 10.646 4.508 1.00 89.94 187 ALA A C 1
ATOM 1428 O O . ALA A 1 187 ? 11.713 10.439 4.922 1.00 89.94 187 ALA A O 1
ATOM 1429 N N . GLU A 1 188 ? 13.111 10.963 3.248 1.00 93.62 188 GLU A N 1
ATOM 1430 C CA . GLU A 1 188 ? 12.153 10.814 2.162 1.00 93.62 188 GLU A CA 1
ATOM 1431 C C . GLU A 1 188 ? 12.565 9.577 1.361 1.00 93.62 188 GLU A C 1
ATOM 1433 O O . GLU A 1 188 ? 13.754 9.362 1.125 1.00 93.62 188 GLU A O 1
ATOM 1438 N N . GLY A 1 189 ? 11.598 8.723 1.034 1.00 95.19 189 GLY A N 1
ATOM 1439 C CA . GLY A 1 189 ? 11.852 7.539 0.221 1.00 95.19 189 GLY A CA 1
ATOM 1440 C C . GLY A 1 189 ? 12.225 7.908 -1.216 1.00 95.19 189 GLY A C 1
ATOM 1441 O O . GLY A 1 189 ? 11.717 8.889 -1.764 1.00 95.19 189 GLY A O 1
ATOM 1442 N N . GLN A 1 190 ? 13.139 7.138 -1.812 1.00 96.19 190 GLN A N 1
ATOM 1443 C CA . GLN A 1 190 ? 13.696 7.426 -3.135 1.00 96.19 190 GLN A CA 1
ATOM 1444 C C . GLN A 1 190 ? 12.606 7.519 -4.206 1.00 96.19 190 GLN A C 1
ATOM 1446 O O . GLN A 1 190 ? 12.631 8.434 -5.032 1.00 96.19 190 GLN A O 1
ATOM 1451 N N . MET A 1 191 ? 11.659 6.582 -4.201 1.00 97.69 191 MET A N 1
ATOM 1452 C CA . MET A 1 191 ? 10.601 6.518 -5.203 1.00 97.69 191 MET A CA 1
ATOM 1453 C C . MET A 1 191 ? 9.643 7.695 -5.037 1.00 97.69 191 MET A C 1
ATOM 1455 O O . MET A 1 191 ? 9.352 8.401 -6.000 1.00 97.69 191 MET A O 1
ATOM 1459 N N . TYR A 1 192 ? 9.205 7.975 -3.811 1.00 97.69 192 TYR A N 1
ATOM 1460 C CA . TYR A 1 192 ? 8.344 9.115 -3.525 1.00 97.69 192 TYR A CA 1
ATOM 1461 C C . TYR A 1 192 ? 9.002 10.447 -3.911 1.00 97.69 192 TYR A C 1
ATOM 1463 O O . TYR A 1 192 ? 8.349 11.290 -4.531 1.00 97.69 192 TYR A O 1
ATOM 1471 N N . SER A 1 193 ? 10.300 10.632 -3.636 1.00 97.69 193 SER A N 1
ATOM 1472 C CA . SER A 1 193 ? 11.035 11.822 -4.084 1.00 97.69 193 SER A CA 1
ATOM 1473 C C . SER A 1 193 ? 11.017 11.969 -5.611 1.00 97.69 193 SER A C 1
ATOM 1475 O O . SER A 1 193 ? 10.892 13.090 -6.099 1.00 97.69 193 SER A O 1
ATOM 1477 N N . GLN A 1 194 ? 11.082 10.877 -6.386 1.00 97.75 194 GLN A N 1
ATOM 1478 C CA . GLN A 1 194 ? 10.940 10.941 -7.850 1.00 97.75 194 GLN A CA 1
ATOM 1479 C C . GLN A 1 194 ? 9.557 11.466 -8.263 1.00 97.75 194 GLN A C 1
ATOM 1481 O O . GLN A 1 194 ? 9.477 12.392 -9.072 1.00 97.75 194 GLN A O 1
ATOM 1486 N N . PHE A 1 195 ? 8.478 10.950 -7.662 1.00 98.00 195 PHE A N 1
ATOM 1487 C CA . PHE A 1 195 ? 7.109 11.422 -7.918 1.00 98.00 195 PHE A CA 1
ATOM 1488 C C . PHE A 1 195 ? 6.918 12.896 -7.563 1.00 98.00 195 PHE A C 1
ATOM 1490 O O . PHE A 1 195 ? 6.344 13.661 -8.342 1.00 98.00 195 PHE A O 1
ATOM 1497 N N . LYS A 1 196 ? 7.445 13.307 -6.410 1.00 96.69 196 LYS A N 1
ATOM 1498 C CA . LYS A 1 196 ? 7.391 14.690 -5.941 1.00 96.69 196 LYS A CA 1
ATOM 1499 C C . LYS A 1 196 ? 8.177 15.636 -6.850 1.00 96.69 196 LYS A C 1
ATOM 1501 O O . LYS A 1 196 ? 7.652 16.676 -7.231 1.00 96.69 196 LYS A O 1
ATOM 1506 N N . ASN A 1 197 ? 9.392 15.263 -7.255 1.00 97.75 197 ASN A N 1
ATOM 1507 C CA . ASN A 1 197 ? 10.224 16.062 -8.162 1.00 97.75 197 ASN A CA 1
ATOM 1508 C C . ASN A 1 197 ? 9.594 16.211 -9.555 1.00 97.75 197 ASN A C 1
ATOM 1510 O O . ASN A 1 197 ? 9.747 17.247 -10.198 1.00 97.75 197 ASN A O 1
ATOM 1514 N N . ALA A 1 198 ? 8.860 15.193 -10.006 1.00 97.88 198 ALA A N 1
ATOM 1515 C CA . ALA A 1 198 ? 8.085 15.232 -11.241 1.00 97.88 198 ALA A CA 1
ATOM 1516 C C . ALA A 1 198 ? 6.727 15.957 -11.097 1.00 97.88 198 ALA A C 1
ATOM 1518 O O . ALA A 1 198 ? 5.988 16.046 -12.075 1.00 97.88 198 ALA A O 1
ATOM 1519 N N . ASN A 1 199 ? 6.402 16.495 -9.913 1.00 96.75 199 ASN A N 1
ATOM 152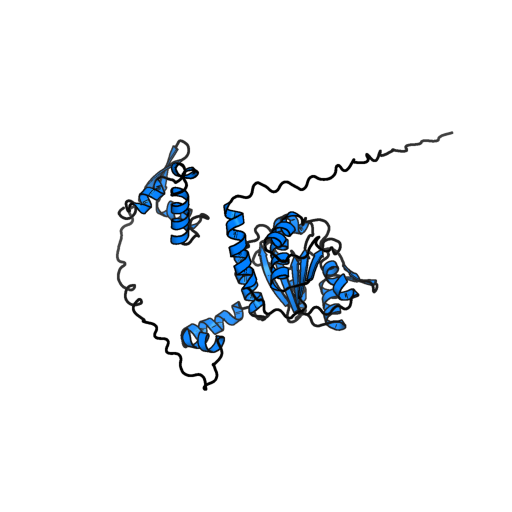0 C CA . ASN A 1 199 ? 5.131 17.158 -9.592 1.00 96.75 199 ASN A CA 1
ATOM 1521 C C . ASN A 1 199 ? 3.899 16.302 -9.926 1.00 96.75 199 ASN A C 1
ATOM 1523 O O . ASN A 1 199 ? 2.885 16.805 -10.414 1.00 96.75 199 ASN A O 1
ATOM 1527 N N . VAL A 1 200 ? 3.992 14.993 -9.685 1.00 96.00 200 VAL A N 1
ATOM 1528 C CA . VAL A 1 200 ? 2.894 14.066 -9.957 1.00 96.00 200 VAL A CA 1
ATOM 1529 C C . VAL A 1 200 ? 1.801 14.254 -8.895 1.00 96.00 200 VAL A C 1
ATOM 1531 O O . VAL A 1 200 ? 2.090 14.124 -7.704 1.00 96.00 200 VAL A O 1
ATOM 1534 N N . PRO A 1 201 ? 0.546 14.551 -9.284 1.00 94.19 201 PRO A N 1
ATOM 1535 C CA . PRO A 1 201 ? -0.533 14.757 -8.325 1.00 94.19 201 PRO A CA 1
ATOM 1536 C C . PRO A 1 201 ? -1.007 13.429 -7.726 1.00 94.19 201 PRO A C 1
ATOM 1538 O O . PRO A 1 201 ? -0.802 12.360 -8.308 1.00 94.19 201 PRO A O 1
ATOM 1541 N N . ASP A 1 202 ? -1.701 13.514 -6.591 1.00 93.00 202 ASP A N 1
ATOM 1542 C CA . ASP A 1 202 ? -2.364 12.382 -5.924 1.00 93.00 202 ASP A CA 1
ATOM 1543 C C . ASP A 1 202 ? -1.424 11.245 -5.498 1.00 93.00 202 ASP A C 1
ATOM 1545 O O . ASP A 1 202 ? -1.802 10.070 -5.494 1.00 93.00 202 ASP A O 1
ATOM 1549 N N . VAL A 1 203 ? -0.197 11.613 -5.121 1.00 96.00 203 VAL A N 1
ATOM 1550 C CA . VAL A 1 203 ? 0.774 10.719 -4.487 1.00 96.00 203 VAL A CA 1
ATOM 1551 C C . VAL A 1 203 ? 0.917 11.097 -3.014 1.00 96.00 203 VAL A C 1
ATOM 1553 O O . VAL A 1 203 ? 1.203 12.245 -2.681 1.00 96.00 203 VAL A O 1
ATOM 1556 N N . LEU A 1 204 ? 0.709 10.127 -2.131 1.00 94.62 204 LEU A N 1
ATOM 1557 C CA . LEU A 1 204 ? 0.806 10.257 -0.679 1.00 94.62 204 LEU A CA 1
ATOM 1558 C C . LEU A 1 204 ? 1.925 9.369 -0.140 1.00 94.62 204 LEU A C 1
ATOM 1560 O O . LEU A 1 204 ? 2.200 8.316 -0.707 1.00 94.62 204 LEU A O 1
ATOM 1564 N N . GLN A 1 205 ? 2.531 9.761 0.981 1.00 95.56 205 GLN A N 1
ATOM 1565 C CA . GLN A 1 205 ? 3.516 8.942 1.686 1.00 95.56 205 GLN A CA 1
ATOM 1566 C C . GLN A 1 205 ? 3.240 8.934 3.186 1.00 95.56 205 GLN A C 1
ATOM 1568 O O . GLN A 1 205 ? 3.174 9.983 3.826 1.00 95.56 205 GLN A O 1
ATOM 1573 N N . PHE A 1 206 ? 3.150 7.737 3.753 1.00 95.88 206 PHE A N 1
ATOM 1574 C CA . PHE A 1 206 ? 3.121 7.495 5.184 1.00 95.88 206 PHE A CA 1
ATOM 1575 C C . PHE A 1 206 ? 4.375 6.732 5.602 1.00 95.88 206 PHE A C 1
ATOM 1577 O O . PHE A 1 206 ? 4.742 5.746 4.971 1.00 95.88 206 PHE A O 1
ATOM 1584 N N . LYS A 1 207 ? 5.041 7.174 6.672 1.00 96.00 207 LYS A N 1
ATOM 1585 C CA . LYS A 1 207 ? 6.382 6.694 7.033 1.00 96.00 207 LYS A CA 1
ATOM 1586 C C . LYS A 1 207 ? 6.374 5.849 8.305 1.00 96.00 207 LYS A C 1
ATOM 1588 O O . LYS A 1 207 ? 5.952 6.302 9.371 1.00 96.00 207 LYS A O 1
ATOM 1593 N N . PHE A 1 208 ? 6.959 4.663 8.209 1.00 96.19 208 PHE A N 1
ATOM 1594 C CA . PHE A 1 208 ? 7.350 3.807 9.322 1.00 96.19 208 PHE A CA 1
ATOM 1595 C C . PHE A 1 208 ? 8.874 3.782 9.464 1.00 96.19 208 PHE A C 1
ATOM 1597 O O . PHE A 1 208 ? 9.615 3.993 8.505 1.00 96.19 208 PHE A O 1
ATOM 1604 N N . ASN A 1 209 ? 9.350 3.519 10.681 1.00 95.00 209 ASN A N 1
ATOM 1605 C CA . ASN A 1 209 ? 10.758 3.209 10.899 1.00 95.00 209 ASN A CA 1
ATOM 1606 C C . ASN A 1 209 ? 11.002 1.751 10.482 1.00 95.00 209 ASN A C 1
ATOM 1608 O O . ASN A 1 209 ? 10.284 0.861 10.935 1.00 95.00 209 ASN A O 1
ATOM 1612 N N . ARG A 1 210 ? 12.000 1.513 9.632 1.00 94.88 210 ARG A N 1
ATOM 1613 C CA . ARG A 1 210 ? 12.325 0.182 9.101 1.00 94.88 210 ARG A CA 1
ATOM 1614 C C . ARG A 1 210 ? 12.805 -0.799 10.168 1.00 94.88 210 ARG A C 1
ATOM 1616 O O . ARG A 1 210 ? 12.432 -1.965 10.140 1.00 94.88 210 ARG A O 1
ATOM 1623 N N . GLU A 1 211 ? 13.617 -0.330 11.112 1.00 94.75 211 GLU A N 1
ATOM 1624 C CA . GLU A 1 211 ? 14.215 -1.164 12.162 1.00 94.75 211 GLU A CA 1
ATOM 1625 C C . GLU A 1 211 ? 13.239 -1.448 13.308 1.00 94.75 211 GLU A C 1
ATOM 1627 O O . GLU A 1 211 ? 13.323 -2.475 13.981 1.00 94.75 211 GLU A O 1
ATOM 1632 N N . ARG A 1 212 ? 12.331 -0.504 13.568 1.00 94.06 212 ARG A N 1
ATOM 1633 C CA . ARG A 1 212 ? 11.361 -0.540 14.668 1.00 94.06 212 ARG A CA 1
ATOM 1634 C C . ARG A 1 212 ? 10.002 -0.035 14.192 1.00 94.06 212 ARG A C 1
ATOM 1636 O O . ARG A 1 212 ? 9.575 1.051 14.599 1.00 94.06 212 ARG A O 1
ATOM 1643 N N . PRO A 1 213 ? 9.325 -0.784 13.311 1.00 93.25 213 PRO A N 1
ATOM 1644 C CA . PRO A 1 213 ? 8.030 -0.371 12.807 1.00 93.25 213 PRO A CA 1
ATOM 1645 C C . PRO A 1 213 ? 6.998 -0.379 13.936 1.00 93.25 213 PRO A C 1
ATOM 1647 O O . PRO A 1 213 ? 6.807 -1.381 14.623 1.00 93.25 213 PRO A O 1
ATOM 1650 N N . ASP A 1 214 ? 6.344 0.762 14.127 1.00 92.31 214 ASP A N 1
ATOM 1651 C CA . ASP A 1 214 ? 5.438 1.009 15.243 1.00 92.31 214 ASP A CA 1
ATOM 1652 C C . ASP A 1 214 ? 3.976 0.957 14.787 1.00 92.31 214 ASP A C 1
ATOM 1654 O O . ASP A 1 214 ? 3.471 1.901 14.178 1.00 92.31 214 ASP A O 1
ATOM 1658 N N . LEU A 1 215 ? 3.296 -0.150 15.096 1.00 91.88 215 LEU A N 1
ATOM 1659 C CA . LEU A 1 215 ? 1.892 -0.380 14.736 1.00 91.88 215 LEU A CA 1
ATOM 1660 C C . LEU A 1 215 ? 0.918 0.586 15.431 1.00 91.88 215 LEU A C 1
ATOM 1662 O O . LEU A 1 215 ? -0.212 0.713 14.970 1.00 91.88 215 LEU A O 1
ATOM 1666 N N . THR A 1 216 ? 1.327 1.315 16.479 1.00 90.06 216 THR A N 1
ATOM 1667 C CA . THR A 1 216 ? 0.463 2.345 17.094 1.00 90.06 216 THR A CA 1
ATOM 1668 C C . THR A 1 216 ? 0.150 3.494 16.129 1.00 90.06 216 THR A C 1
ATOM 1670 O O . THR A 1 216 ? -0.817 4.223 16.312 1.00 90.06 216 THR A O 1
ATOM 1673 N N . LYS A 1 217 ? 0.923 3.622 15.043 1.00 92.31 217 LYS A N 1
ATOM 1674 C CA . LYS A 1 217 ? 0.713 4.617 13.985 1.00 92.31 217 LYS A CA 1
ATOM 1675 C C . LYS A 1 217 ? -0.370 4.235 12.972 1.00 92.31 217 LYS A C 1
ATOM 1677 O O . LYS A 1 217 ? -0.616 5.011 12.050 1.00 92.31 217 LYS A O 1
ATOM 1682 N N . ILE A 1 218 ? -1.006 3.069 13.109 1.00 91.88 218 ILE A N 1
ATOM 1683 C CA . ILE A 1 218 ? -2.074 2.629 12.199 1.00 91.88 218 ILE A CA 1
ATOM 1684 C C . ILE A 1 218 ? -3.247 3.608 12.204 1.00 91.88 218 ILE A C 1
ATOM 1686 O O . ILE A 1 218 ? -3.760 3.923 11.135 1.00 91.88 218 ILE A O 1
ATOM 1690 N N . ASP A 1 219 ? -3.625 4.145 13.362 1.00 89.69 219 ASP A N 1
ATOM 1691 C CA . ASP A 1 219 ? -4.737 5.096 13.445 1.00 89.69 219 ASP A CA 1
ATOM 1692 C C . ASP A 1 219 ? -4.436 6.374 12.651 1.00 89.69 219 ASP A C 1
ATOM 1694 O O . ASP A 1 219 ? -5.288 6.871 11.916 1.00 89.69 219 ASP A O 1
ATOM 1698 N N . ASN A 1 220 ? -3.185 6.846 12.694 1.00 91.62 220 ASN A N 1
ATOM 1699 C CA . ASN A 1 220 ? -2.732 7.985 11.892 1.00 91.62 220 ASN A CA 1
ATOM 1700 C C . ASN A 1 220 ? -2.730 7.663 10.392 1.00 91.62 220 ASN A C 1
ATOM 1702 O O . ASN A 1 220 ? -3.092 8.514 9.584 1.00 91.62 220 ASN A O 1
ATOM 1706 N N . LEU A 1 221 ? -2.334 6.443 10.012 1.00 93.62 221 LEU A N 1
ATOM 1707 C CA . LEU A 1 221 ? -2.395 5.981 8.625 1.00 93.62 221 LEU A CA 1
ATOM 1708 C C . LEU A 1 221 ? -3.846 5.945 8.126 1.00 93.62 221 LEU A C 1
ATOM 1710 O O . LEU A 1 221 ? -4.140 6.484 7.065 1.00 93.62 221 LEU A O 1
ATOM 1714 N N . ILE A 1 222 ? -4.760 5.351 8.895 1.00 92.06 222 ILE A N 1
ATOM 1715 C CA . ILE A 1 222 ? -6.192 5.276 8.568 1.00 92.06 222 ILE A CA 1
ATOM 1716 C C . ILE A 1 222 ? -6.794 6.680 8.493 1.00 92.06 222 ILE A C 1
ATOM 1718 O O . ILE A 1 222 ? -7.539 6.974 7.557 1.00 92.06 222 ILE A O 1
ATOM 1722 N N . GLY A 1 223 ? -6.436 7.564 9.426 1.00 90.75 223 GLY A N 1
ATOM 1723 C CA . GLY A 1 223 ? -6.825 8.971 9.404 1.00 90.75 223 GLY A CA 1
ATOM 1724 C C . GLY A 1 223 ? -6.356 9.678 8.131 1.00 90.75 223 GLY A C 1
ATOM 1725 O O . GLY A 1 223 ? -7.168 10.295 7.446 1.00 90.75 223 GLY A O 1
ATOM 1726 N N . LEU A 1 224 ? -5.082 9.518 7.754 1.00 90.38 224 LEU A N 1
ATOM 1727 C CA . LEU A 1 224 ? -4.521 10.094 6.526 1.00 90.38 224 LEU A CA 1
ATOM 1728 C C . LEU A 1 224 ? -5.219 9.567 5.264 1.00 90.38 224 LEU A C 1
ATOM 1730 O O . LEU A 1 224 ? -5.529 10.335 4.358 1.00 90.38 224 LEU A O 1
ATOM 1734 N N . LEU A 1 225 ? -5.491 8.263 5.201 1.00 90.88 225 LEU A N 1
ATOM 1735 C CA . LEU A 1 225 ? -6.220 7.663 4.082 1.00 90.88 225 LEU A CA 1
ATOM 1736 C C . LEU A 1 225 ? -7.673 8.152 4.017 1.00 90.88 225 LEU A C 1
ATOM 1738 O O . LEU A 1 225 ? -8.237 8.265 2.930 1.00 90.88 225 LEU A O 1
ATOM 1742 N N . SER A 1 226 ? -8.270 8.468 5.169 1.00 88.25 226 SER A N 1
ATOM 1743 C CA . SER A 1 226 ? -9.658 8.923 5.267 1.00 88.25 226 SER A CA 1
ATOM 1744 C C . SER A 1 226 ? -9.860 10.373 4.851 1.00 88.25 226 SER A C 1
ATOM 1746 O O . SER A 1 226 ? -10.923 10.714 4.339 1.00 88.25 226 SER A O 1
ATOM 1748 N N . THR A 1 227 ? -8.855 11.232 5.020 1.00 81.88 227 THR A N 1
ATOM 1749 C CA . THR A 1 227 ? -8.952 12.639 4.602 1.00 81.88 227 THR A CA 1
ATOM 1750 C C . THR A 1 227 ? -8.839 12.816 3.088 1.00 81.88 227 THR A C 1
ATOM 1752 O O . THR A 1 227 ? -9.119 13.905 2.586 1.00 81.88 227 THR A O 1
ATOM 1755 N N . GLY A 1 228 ? -8.452 11.768 2.345 1.00 65.00 228 GLY A N 1
ATOM 1756 C CA . GLY A 1 228 ? -8.467 11.724 0.877 1.00 65.00 228 GLY A CA 1
ATOM 1757 C C . GLY A 1 228 ? -7.619 12.796 0.180 1.00 65.00 228 GLY A C 1
ATOM 1758 O O . GLY A 1 228 ? -7.692 12.926 -1.044 1.00 65.00 228 GLY A O 1
ATOM 1759 N N . SER A 1 229 ? -6.832 13.559 0.943 1.00 53.91 229 SER A N 1
ATOM 1760 C CA . SER A 1 229 ? -6.193 14.799 0.517 1.00 53.91 229 SER A CA 1
ATOM 1761 C C . SER A 1 229 ? -4.678 14.637 0.536 1.00 53.91 229 SER A C 1
ATOM 1763 O O . SER A 1 229 ? -4.072 14.428 1.583 1.00 53.91 229 SER A O 1
ATOM 1765 N N . SER A 1 230 ? -4.062 14.780 -0.638 1.00 51.75 230 SER A N 1
ATOM 1766 C CA . SER A 1 230 ? -2.609 14.911 -0.831 1.00 51.75 230 SER A CA 1
ATOM 1767 C C . SER A 1 230 ? -2.019 16.150 -0.145 1.00 51.75 230 SER A C 1
ATOM 1769 O O . SER A 1 230 ? -0.820 16.211 0.130 1.00 51.75 230 SER A O 1
ATOM 1771 N N . ALA A 1 231 ? -2.863 17.125 0.198 1.00 47.69 231 ALA A N 1
ATOM 1772 C CA . ALA A 1 231 ? -2.498 18.237 1.056 1.00 47.69 231 ALA A CA 1
ATOM 1773 C C . ALA A 1 231 ? -2.454 17.750 2.509 1.00 47.69 231 ALA A C 1
ATOM 1775 O O . ALA A 1 231 ? -3.498 17.596 3.142 1.00 47.69 231 ALA A O 1
ATOM 1776 N N . SER A 1 232 ? -1.232 17.482 2.984 1.00 49.03 232 SER A N 1
ATOM 1777 C CA . SER A 1 232 ? -0.891 17.121 4.362 1.00 49.03 232 SER A CA 1
ATOM 1778 C C . SER A 1 232 ? -1.914 17.649 5.367 1.00 49.03 232 SER A C 1
ATOM 1780 O O . SER A 1 232 ? -2.170 18.853 5.421 1.00 49.03 232 SER A O 1
ATOM 1782 N N . PHE A 1 233 ? -2.481 16.755 6.173 1.00 52.06 233 PHE A N 1
ATOM 1783 C CA . PHE A 1 233 ? -3.291 17.128 7.330 1.00 52.06 233 PHE A CA 1
ATOM 1784 C C . PHE A 1 233 ? -2.583 18.203 8.176 1.00 52.06 233 PHE A C 1
ATOM 1786 O O . PHE A 1 233 ? -3.239 19.134 8.628 1.00 52.06 233 PHE A O 1
ATOM 1793 N N . ASP A 1 234 ? -1.246 18.173 8.248 1.00 52.22 234 ASP A N 1
ATOM 1794 C CA . ASP A 1 234 ? -0.425 19.184 8.929 1.00 52.22 234 ASP A CA 1
ATOM 1795 C C . ASP A 1 234 ? -0.530 20.586 8.305 1.00 52.22 234 ASP A C 1
ATOM 1797 O O . ASP A 1 234 ? -0.540 21.581 9.023 1.00 52.22 234 ASP A O 1
ATOM 1801 N N . ASN A 1 235 ? -0.688 20.692 6.981 1.00 55.50 235 ASN A N 1
ATOM 1802 C CA . ASN A 1 235 ? -0.896 21.984 6.313 1.00 55.50 235 ASN A CA 1
ATOM 1803 C C . ASN A 1 235 ? -2.310 22.534 6.546 1.00 55.50 235 ASN A C 1
ATOM 1805 O O . ASN A 1 235 ? -2.522 23.740 6.442 1.00 55.50 235 ASN A O 1
ATOM 1809 N N . ASN A 1 236 ? -3.271 21.659 6.850 1.00 60.03 236 ASN A N 1
ATOM 1810 C CA . ASN A 1 236 ? -4.635 22.045 7.202 1.00 60.03 236 ASN A CA 1
ATOM 1811 C C . ASN A 1 236 ? -4.815 22.248 8.712 1.00 60.03 236 ASN A C 1
ATOM 1813 O O . ASN A 1 236 ? -5.743 22.953 9.103 1.00 60.03 236 ASN A O 1
ATOM 1817 N N . LEU A 1 237 ? -3.931 21.684 9.543 1.00 69.50 237 LEU A N 1
ATOM 1818 C CA . LEU A 1 237 ? -3.950 21.823 10.998 1.00 69.50 237 LEU A CA 1
ATOM 1819 C C . LEU A 1 237 ? -3.724 23.268 11.435 1.00 69.50 237 LEU A C 1
ATOM 1821 O O . LEU A 1 237 ? -4.453 23.727 12.299 1.00 69.50 237 LEU A O 1
ATOM 1825 N N . GLU A 1 238 ? -2.787 23.998 10.826 1.00 76.88 238 GLU A N 1
ATOM 1826 C CA . GLU A 1 238 ? -2.521 25.404 11.175 1.00 76.88 238 GLU A CA 1
ATOM 1827 C C . GLU A 1 238 ? -3.739 26.321 10.913 1.00 76.88 238 GLU A C 1
ATOM 1829 O O . GLU A 1 238 ? -4.178 27.009 11.838 1.00 76.88 238 GLU A O 1
ATOM 1834 N N . PRO A 1 239 ? -4.384 26.296 9.725 1.00 80.56 239 PRO A N 1
ATOM 1835 C CA . PRO A 1 239 ? -5.652 26.993 9.505 1.00 80.56 239 PRO A CA 1
ATOM 1836 C C . PRO A 1 239 ? -6.774 26.540 10.447 1.00 80.56 239 PRO A C 1
ATOM 1838 O O . PRO A 1 239 ? -7.501 27.384 10.967 1.00 80.56 239 PRO A O 1
ATOM 1841 N N . LEU A 1 240 ? -6.912 25.229 10.694 1.00 78.44 240 LEU A N 1
ATOM 1842 C CA . LEU A 1 240 ? -7.920 24.701 11.622 1.00 78.44 240 LEU A CA 1
ATOM 1843 C C . LEU A 1 240 ? -7.673 25.179 13.052 1.00 78.44 240 LEU A C 1
ATOM 1845 O O . LEU A 1 240 ? -8.613 25.527 13.754 1.00 78.44 240 LEU A O 1
ATOM 1849 N N . GLN A 1 241 ? -6.419 25.194 13.494 1.00 81.88 241 GLN A N 1
ATOM 1850 C CA . GLN A 1 241 ? -6.012 25.631 14.821 1.00 81.88 241 GLN A CA 1
ATOM 1851 C C . GLN A 1 241 ? -6.229 27.135 14.985 1.00 81.88 241 GLN A C 1
ATOM 1853 O O . GLN A 1 241 ? -6.737 27.562 16.021 1.00 81.88 241 GLN A O 1
ATOM 1858 N N . ALA A 1 242 ? -5.913 27.932 13.961 1.00 87.44 242 ALA A N 1
ATOM 1859 C CA . ALA A 1 242 ? -6.228 29.356 13.939 1.00 87.44 242 ALA A CA 1
ATOM 1860 C C . ALA A 1 242 ? -7.746 29.599 14.023 1.00 87.44 242 ALA A C 1
ATOM 1862 O O . ALA A 1 242 ? -8.195 30.464 14.773 1.00 87.44 242 ALA A O 1
ATOM 1863 N N . GLU A 1 243 ? -8.547 28.797 13.320 1.00 85.12 243 GLU A N 1
ATOM 1864 C CA . GLU A 1 243 ? -10.011 28.847 13.380 1.00 85.12 243 GLU A CA 1
ATOM 1865 C C . GLU A 1 243 ? -10.550 28.419 14.754 1.00 85.12 243 GLU A C 1
ATOM 1867 O O . GLU A 1 243 ? -11.406 29.104 15.310 1.00 85.12 243 GLU A O 1
ATOM 1872 N N . PHE A 1 244 ? -9.995 27.363 15.358 1.00 87.81 244 PHE A N 1
ATOM 1873 C CA . PHE A 1 244 ? -10.302 26.945 16.730 1.00 87.81 244 PHE A CA 1
ATOM 1874 C C . PHE A 1 244 ? -10.019 28.058 17.745 1.00 87.81 244 PHE A C 1
ATOM 1876 O O . PHE A 1 244 ? -10.820 28.276 18.654 1.00 87.81 244 PHE A O 1
ATOM 1883 N N . GLN A 1 245 ? -8.893 28.761 17.601 1.00 87.81 245 GLN A N 1
ATOM 1884 C CA . GLN A 1 245 ? -8.518 29.867 18.485 1.00 87.81 245 GLN A CA 1
ATOM 1885 C C . GLN A 1 245 ? -9.415 31.095 18.295 1.00 87.81 245 GLN A C 1
ATOM 1887 O O . GLN A 1 245 ? -9.735 31.765 19.274 1.00 87.81 245 GLN A O 1
ATOM 1892 N N . ALA A 1 246 ? -9.819 31.391 17.058 1.00 93.19 246 ALA A N 1
ATOM 1893 C CA . ALA A 1 246 ? -10.628 32.564 16.742 1.00 93.19 246 ALA A CA 1
ATOM 1894 C C . ALA A 1 246 ? -12.117 32.371 17.067 1.00 93.19 246 ALA A C 1
ATOM 1896 O O . ALA A 1 246 ? -12.750 33.268 17.621 1.00 93.19 246 ALA A O 1
ATOM 1897 N N . ASN A 1 247 ? -12.670 31.207 16.728 1.00 91.75 247 ASN A N 1
ATOM 1898 C CA . ASN A 1 247 ? -14.114 30.980 16.663 1.00 91.75 247 ASN A CA 1
ATOM 1899 C C . ASN A 1 247 ? -14.600 29.884 17.626 1.00 91.75 247 ASN A C 1
ATOM 1901 O O . ASN A 1 247 ? -15.795 29.595 17.685 1.00 91.75 247 ASN A O 1
ATOM 1905 N N . GLY A 1 248 ? -13.689 29.256 18.372 1.00 88.88 248 GLY A N 1
ATOM 1906 C CA . GLY A 1 248 ? -14.010 28.169 19.287 1.00 88.88 248 GLY A CA 1
ATOM 1907 C C . GLY A 1 248 ? -14.350 26.848 18.587 1.00 88.88 248 GLY A C 1
ATOM 1908 O O . GLY A 1 248 ? -14.489 26.753 17.364 1.00 88.88 248 GLY A O 1
ATOM 1909 N N . VAL A 1 249 ? -14.482 25.803 19.407 1.00 85.62 249 VAL A N 1
ATOM 1910 C CA . VAL A 1 249 ? -14.652 24.404 18.974 1.00 85.62 249 VAL A CA 1
ATOM 1911 C C . VAL A 1 249 ? -15.951 24.170 18.196 1.00 85.62 249 VAL A C 1
ATOM 1913 O O . VAL A 1 249 ? -15.960 23.401 17.236 1.00 85.62 249 VAL A O 1
ATOM 1916 N N . GLU A 1 250 ? -17.032 24.861 18.560 1.00 83.12 250 GLU A N 1
ATOM 1917 C CA . GLU A 1 250 ? -18.345 24.705 17.922 1.00 83.12 250 GLU A CA 1
ATOM 1918 C C . GLU A 1 250 ? -18.340 25.090 16.440 1.00 83.12 250 GLU A C 1
ATOM 1920 O O . GLU A 1 250 ? -18.976 24.413 15.631 1.00 83.12 250 GLU A O 1
ATOM 1925 N N . SER A 1 251 ? -17.592 26.128 16.055 1.00 82.06 251 SER A N 1
ATOM 1926 C CA . SER A 1 251 ? -17.550 26.582 14.658 1.00 82.06 251 SER A CA 1
ATOM 1927 C C . SER A 1 251 ? -16.932 25.529 13.730 1.00 82.06 251 SER A C 1
ATOM 1929 O O . SER A 1 251 ? -17.477 25.223 12.668 1.00 82.06 251 SER A O 1
ATOM 1931 N N . VAL A 1 252 ? -15.844 24.898 14.179 1.00 78.94 252 VAL A N 1
ATOM 1932 C CA . VAL A 1 252 ? -15.126 23.870 13.425 1.00 78.94 252 VAL A CA 1
ATOM 1933 C C . VAL A 1 252 ? -15.974 22.605 13.308 1.00 78.94 252 VAL A C 1
ATOM 1935 O O . VAL A 1 252 ? -16.063 22.024 12.225 1.00 78.94 252 VAL A O 1
ATOM 1938 N N . ILE A 1 253 ? -16.638 22.200 14.396 1.00 78.75 253 ILE A N 1
ATOM 1939 C CA . ILE A 1 253 ? -17.548 21.048 14.405 1.00 78.75 253 ILE A CA 1
ATOM 1940 C C . ILE A 1 253 ? -18.727 21.288 13.455 1.00 78.75 253 ILE A C 1
ATOM 1942 O O . ILE A 1 253 ? -19.033 20.422 12.640 1.00 78.75 253 ILE A O 1
ATOM 1946 N N . THR A 1 254 ? -19.333 22.476 13.490 1.00 79.75 254 THR A N 1
ATOM 1947 C CA . THR A 1 254 ? -20.456 22.836 12.607 1.00 79.75 254 THR A CA 1
ATOM 1948 C C . THR A 1 254 ? -20.050 22.786 11.132 1.00 79.75 254 THR A C 1
ATOM 1950 O O . THR A 1 254 ? -20.803 22.297 10.292 1.00 79.75 254 THR A O 1
ATOM 1953 N N . ARG A 1 255 ? -18.825 23.217 10.804 1.00 82.00 255 ARG A N 1
ATOM 1954 C CA . ARG A 1 255 ? -18.286 23.133 9.441 1.00 82.00 255 ARG A CA 1
ATOM 1955 C C . ARG A 1 255 ? -18.022 21.693 8.999 1.00 82.00 255 ARG A C 1
ATOM 1957 O O . ARG A 1 255 ? -18.343 21.340 7.868 1.00 82.00 255 ARG A O 1
ATOM 1964 N N . LEU A 1 256 ? -17.413 20.876 9.861 1.00 75.12 256 LEU A N 1
ATOM 1965 C CA . LEU A 1 256 ? -17.030 19.495 9.537 1.00 75.12 256 LEU A CA 1
ATOM 1966 C C . LEU A 1 256 ? -18.231 18.552 9.438 1.00 75.12 256 LEU A C 1
ATOM 1968 O O . LEU A 1 256 ? -18.222 17.642 8.615 1.00 75.12 256 LEU A O 1
ATOM 1972 N N . ILE A 1 257 ? -19.259 18.773 10.258 1.00 75.94 257 ILE A N 1
ATOM 1973 C CA . ILE A 1 257 ? -20.509 18.003 10.211 1.00 75.94 257 ILE A CA 1
ATOM 1974 C C . ILE A 1 257 ? -21.366 18.420 9.000 1.00 75.94 257 ILE A C 1
ATOM 1976 O O . ILE A 1 257 ? -22.243 17.669 8.574 1.00 75.94 257 ILE A O 1
ATOM 1980 N N . GLY A 1 258 ? -21.048 19.565 8.385 1.00 52.78 258 GLY A N 1
ATOM 1981 C CA . GLY A 1 258 ? -21.859 20.194 7.356 1.00 52.78 258 GLY A CA 1
ATOM 1982 C C . GLY A 1 258 ? -23.073 20.853 7.998 1.00 52.78 258 GLY A C 1
ATOM 1983 O O . GLY A 1 258 ? -23.701 20.296 8.898 1.00 52.78 258 GLY A O 1
ATOM 1984 N N . THR A 1 259 ? -23.416 22.056 7.543 1.00 43.97 259 THR A N 1
ATOM 1985 C CA . THR A 1 259 ? -24.693 22.685 7.883 1.00 43.97 259 THR A CA 1
ATOM 1986 C C . THR A 1 259 ? -25.805 21.711 7.510 1.00 43.97 259 THR A C 1
ATOM 1988 O O . THR A 1 259 ? -26.061 21.499 6.323 1.00 43.97 259 THR A O 1
ATOM 1991 N N . GLN A 1 260 ? -26.433 21.078 8.506 1.00 44.88 260 GLN A N 1
ATOM 1992 C CA . GLN A 1 260 ? -27.717 20.431 8.284 1.00 44.88 260 GLN A CA 1
ATOM 1993 C C . GLN A 1 260 ? -28.656 21.484 7.700 1.00 44.88 260 GLN A C 1
ATOM 1995 O O . GLN A 1 260 ? -28.659 22.624 8.167 1.00 44.88 260 GLN A O 1
ATOM 2000 N N . ASP A 1 261 ? -29.404 21.098 6.665 1.00 46.50 261 ASP A N 1
ATOM 2001 C CA . ASP A 1 261 ? -30.431 21.930 6.044 1.00 46.50 261 ASP A CA 1
ATOM 2002 C C . ASP A 1 261 ? -31.215 22.694 7.117 1.00 46.50 261 ASP A C 1
ATOM 2004 O O . ASP A 1 261 ? -31.680 22.097 8.096 1.00 46.50 261 ASP A O 1
ATOM 2008 N N . GLU A 1 262 ? -31.421 23.996 6.896 1.00 49.66 262 GLU A N 1
ATOM 2009 C CA . GLU A 1 262 ? -32.161 24.920 7.776 1.00 49.66 262 GLU A CA 1
ATOM 2010 C C . GLU A 1 262 ? -33.624 24.488 8.045 1.00 49.66 262 GLU A C 1
ATOM 2012 O O . GLU A 1 262 ? -34.349 25.143 8.789 1.00 49.66 262 GLU A O 1
ATOM 2017 N N . ASN A 1 263 ? -34.062 23.359 7.477 1.00 54.06 263 ASN A N 1
ATOM 2018 C CA . ASN A 1 263 ? -35.362 22.731 7.705 1.00 54.06 263 ASN A CA 1
ATOM 2019 C C . ASN A 1 263 ? -35.353 21.613 8.768 1.00 54.06 263 ASN A C 1
ATOM 2021 O O . ASN A 1 263 ? -36.403 21.022 9.033 1.00 54.06 263 ASN A O 1
ATOM 2025 N N . SER A 1 264 ? -34.209 21.301 9.384 1.00 48.22 264 SER A N 1
ATOM 2026 C CA . SER A 1 264 ? -34.127 20.319 10.476 1.00 48.22 264 SER A CA 1
ATOM 2027 C C . SER A 1 264 ? -34.407 21.009 11.813 1.00 48.22 264 SER A C 1
ATOM 2029 O O . SER A 1 264 ? -33.735 21.975 12.165 1.00 48.22 264 SER A O 1
ATOM 2031 N N . ALA A 1 265 ? -35.404 20.535 12.565 1.00 41.62 265 ALA A N 1
ATOM 2032 C CA . ALA A 1 265 ? -35.759 21.108 13.864 1.00 41.62 265 ALA A CA 1
ATOM 2033 C C . ALA A 1 265 ? -34.557 21.108 14.838 1.00 41.62 265 ALA A C 1
ATOM 2035 O O . ALA A 1 265 ? -33.807 20.129 14.864 1.00 41.62 265 ALA A O 1
ATOM 2036 N N . PRO A 1 266 ? -34.378 22.169 15.651 1.00 36.09 266 PRO A N 1
ATOM 2037 C CA . PRO A 1 266 ? -33.225 22.301 16.533 1.00 36.09 266 PRO A CA 1
ATOM 2038 C C . PRO A 1 266 ? -33.199 21.171 17.565 1.00 36.09 266 PRO A C 1
ATOM 2040 O O . PRO A 1 266 ? -34.171 20.940 18.286 1.00 36.09 266 PRO A O 1
ATOM 2043 N N . MET A 1 267 ? -32.069 20.467 17.630 1.00 35.00 267 MET A N 1
ATOM 2044 C CA . MET A 1 267 ? -31.786 19.498 18.679 1.00 35.00 267 MET A CA 1
ATOM 2045 C C . MET A 1 267 ? -31.120 20.247 19.839 1.00 35.00 267 MET A C 1
ATOM 2047 O O . MET A 1 267 ? -29.998 20.730 19.708 1.00 35.00 267 MET A O 1
ATOM 2051 N N . ASP A 1 268 ? -31.842 20.388 20.950 1.00 31.05 268 ASP A N 1
ATOM 2052 C CA . ASP A 1 268 ? -31.370 21.056 22.166 1.00 31.05 268 ASP A CA 1
ATOM 2053 C C . ASP A 1 268 ? -30.221 20.240 22.789 1.00 31.05 268 ASP A C 1
ATOM 2055 O O . ASP A 1 268 ? -30.435 19.153 23.332 1.00 31.05 268 ASP A O 1
ATOM 2059 N N . VAL A 1 269 ? -28.987 20.742 22.694 1.00 34.62 269 VAL A N 1
ATOM 2060 C CA . VAL A 1 269 ? -27.815 20.171 23.374 1.00 34.62 269 VAL A CA 1
ATOM 2061 C C . VAL A 1 269 ? -27.418 21.120 24.500 1.00 34.62 269 VAL A C 1
ATOM 2063 O O . VAL A 1 269 ? -26.669 22.071 24.303 1.00 34.62 269 VAL A O 1
ATOM 2066 N N . GLN A 1 270 ? -27.929 20.866 25.704 1.00 31.53 270 GLN A N 1
ATOM 2067 C CA . GLN A 1 270 ? -27.448 21.528 26.917 1.00 31.53 270 GLN A CA 1
ATOM 2068 C C . GLN A 1 270 ? -26.171 20.827 27.404 1.00 31.53 270 GLN A C 1
ATOM 2070 O O . GLN A 1 270 ? -26.227 19.708 27.910 1.00 31.53 270 GLN A O 1
ATOM 2075 N N . MET A 1 271 ? -25.017 21.484 27.259 1.00 33.72 271 MET A N 1
ATOM 2076 C CA . MET A 1 271 ? -23.766 21.094 27.922 1.00 33.72 271 MET A CA 1
ATOM 2077 C C . MET A 1 271 ? -23.528 21.991 29.146 1.00 33.72 271 MET A C 1
ATOM 2079 O O . MET A 1 271 ? -23.297 23.193 29.017 1.00 33.72 271 MET A O 1
ATOM 2083 N N . GLU A 1 272 ? -23.577 21.408 30.348 1.00 30.77 272 GLU A N 1
ATOM 2084 C CA . GLU A 1 272 ? -23.253 22.093 31.604 1.00 30.77 272 GLU A CA 1
ATOM 2085 C C . GLU A 1 272 ? -21.747 22.393 31.700 1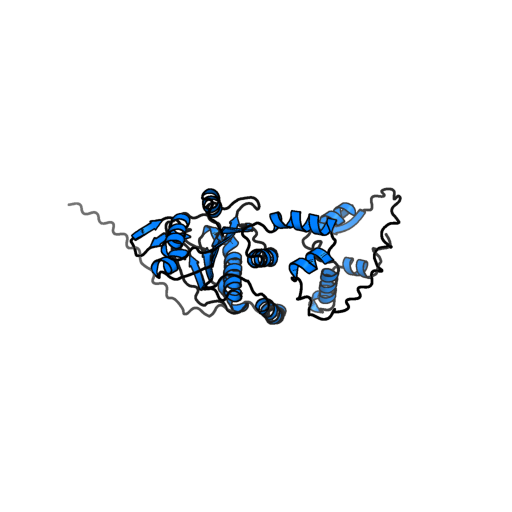.00 30.77 272 GLU A C 1
ATOM 2087 O O . GLU A 1 272 ? -20.901 21.512 31.855 1.00 30.77 272 GLU A O 1
ATOM 2092 N N . THR A 1 273 ? -21.407 23.678 31.651 1.00 34.34 273 THR A N 1
ATOM 2093 C CA . THR A 1 273 ? -20.067 24.221 31.894 1.00 34.34 273 THR A CA 1
ATOM 2094 C C . THR A 1 273 ? -19.912 24.526 33.384 1.00 34.34 273 THR A C 1
ATOM 2096 O O . THR A 1 273 ? -20.332 25.573 33.863 1.00 34.34 273 THR A O 1
ATOM 2099 N N . SER A 1 274 ? -19.335 23.608 34.168 1.00 30.16 274 SER A N 1
ATOM 2100 C CA . SER A 1 274 ? -19.103 23.846 35.612 1.00 30.16 274 SER A CA 1
ATOM 2101 C C . SER A 1 274 ? -17.730 23.420 36.152 1.00 30.16 274 SER A C 1
ATOM 2103 O O . SER A 1 274 ? -17.486 23.548 37.347 1.00 30.16 274 SER A O 1
ATOM 2105 N N . ALA A 1 275 ? -16.779 22.996 35.313 1.00 30.66 275 ALA A N 1
ATOM 2106 C CA . ALA A 1 275 ? -15.492 22.470 35.801 1.00 30.66 275 ALA A CA 1
ATOM 2107 C C . ALA A 1 275 ? -14.262 23.393 35.630 1.00 30.66 275 ALA A C 1
ATOM 2109 O O . ALA A 1 275 ? -13.173 23.035 36.069 1.00 30.66 275 ALA A O 1
ATOM 2110 N N . LEU A 1 276 ? -14.385 24.587 35.036 1.00 30.83 276 LEU A N 1
ATOM 2111 C CA . LEU A 1 276 ? -13.211 25.362 34.584 1.00 30.83 276 LEU A CA 1
ATOM 2112 C C . LEU A 1 276 ? -12.677 26.443 35.546 1.00 30.83 276 LEU A C 1
ATOM 2114 O O . LEU A 1 276 ? -11.701 27.110 35.219 1.00 30.83 276 LEU A O 1
ATOM 2118 N N . HIS A 1 277 ? -13.231 26.590 36.755 1.00 30.50 277 HIS A N 1
ATOM 2119 C CA . HIS A 1 277 ? -12.812 27.644 37.700 1.00 30.50 277 HIS A CA 1
ATOM 2120 C C . HIS A 1 277 ? -11.907 27.194 38.867 1.00 30.50 277 HIS A C 1
ATOM 2122 O O . HIS A 1 277 ? -11.542 28.022 39.699 1.00 30.50 277 HIS A O 1
ATOM 2128 N N . ALA A 1 278 ? -11.494 25.921 38.934 1.00 28.38 278 ALA A N 1
ATOM 2129 C CA . ALA A 1 278 ? -10.764 25.383 40.094 1.00 28.38 278 ALA A CA 1
ATOM 2130 C C . ALA A 1 278 ? -9.228 25.262 39.941 1.00 28.38 278 ALA A C 1
ATOM 2132 O O . ALA A 1 278 ? -8.568 24.846 40.888 1.00 28.38 278 ALA A O 1
ATOM 2133 N N . LEU A 1 279 ? -8.627 25.634 38.803 1.00 29.94 279 LEU A N 1
ATOM 2134 C CA . LEU A 1 279 ? -7.201 25.355 38.526 1.00 29.94 279 LEU A CA 1
ATOM 2135 C C . LEU A 1 279 ? -6.247 26.566 38.557 1.00 29.94 279 LEU A C 1
ATOM 2137 O O . LEU A 1 279 ? -5.078 26.417 38.214 1.00 29.94 279 LEU A O 1
ATOM 2141 N N . SER A 1 280 ? -6.678 27.754 39.002 1.00 29.41 280 SER A N 1
ATOM 2142 C CA . SER A 1 280 ? -5.825 28.961 38.956 1.00 29.41 280 SER A CA 1
ATOM 2143 C C . SER A 1 280 ? -5.237 29.431 40.296 1.00 29.41 280 SER A C 1
ATOM 2145 O O . SER A 1 280 ? -4.699 30.537 40.358 1.00 29.41 280 SER A O 1
ATOM 2147 N N . ALA A 1 281 ? -5.312 28.650 41.378 1.00 33.41 281 ALA A N 1
ATOM 2148 C CA . ALA A 1 281 ? -4.808 29.093 42.680 1.00 33.41 281 ALA A CA 1
ATOM 2149 C C . ALA A 1 281 ? -4.074 27.987 43.448 1.00 33.41 281 ALA A C 1
ATOM 2151 O O . ALA A 1 281 ? -4.694 27.180 44.131 1.00 33.41 281 ALA A O 1
ATOM 2152 N N . GLY A 1 282 ? -2.738 28.014 43.409 1.00 30.80 282 GLY A N 1
ATOM 2153 C CA . GLY A 1 282 ? -1.933 27.400 44.466 1.00 30.80 282 GLY A CA 1
ATOM 2154 C C . GLY A 1 282 ? -0.610 26.790 44.027 1.00 30.80 282 GLY A C 1
ATOM 2155 O O . GLY A 1 282 ? -0.481 25.578 44.032 1.00 30.80 282 GLY A O 1
ATOM 2156 N N . PHE A 1 283 ? 0.407 27.610 43.754 1.00 29.98 283 PHE A N 1
ATOM 2157 C CA . PHE A 1 283 ? 1.798 27.165 43.892 1.00 29.98 283 PHE A CA 1
ATOM 2158 C C . PHE A 1 283 ? 2.664 28.311 44.425 1.00 29.98 283 PHE A C 1
ATOM 2160 O O . PHE A 1 283 ? 3.014 29.248 43.709 1.00 29.98 283 PHE A O 1
ATOM 2167 N N . LYS A 1 284 ? 3.009 28.242 45.714 1.00 33.00 284 LYS A N 1
ATOM 2168 C CA . LYS A 1 284 ? 4.117 28.996 46.309 1.00 33.00 284 LYS A CA 1
ATOM 2169 C C . LYS A 1 284 ? 4.910 28.079 47.236 1.00 33.00 284 LYS A C 1
ATOM 2171 O O . LYS A 1 284 ? 4.401 27.664 48.265 1.00 33.00 284 LYS A O 1
ATOM 2176 N N . GLY A 1 285 ? 6.170 27.867 46.853 1.00 34.22 285 GLY A N 1
ATOM 2177 C CA . GLY A 1 285 ? 7.308 27.625 47.738 1.00 34.22 285 GLY A CA 1
ATOM 2178 C C . GLY A 1 285 ? 7.412 26.245 48.381 1.00 34.22 285 GLY A C 1
ATOM 2179 O O . GLY A 1 285 ? 6.811 26.012 49.420 1.00 34.22 285 GLY A O 1
ATOM 2180 N N . TYR A 1 286 ? 8.306 25.402 47.858 1.00 31.41 286 TYR A N 1
ATOM 2181 C CA . TYR A 1 286 ? 8.959 24.366 48.659 1.00 31.41 286 TYR A CA 1
ATOM 2182 C C . TYR A 1 286 ? 10.472 24.406 48.454 1.00 31.41 286 TYR A C 1
ATOM 2184 O O . TYR A 1 286 ? 10.972 24.455 47.330 1.00 31.41 286 TYR A O 1
ATOM 2192 N N . ALA A 1 287 ? 11.183 24.427 49.580 1.00 32.22 287 ALA A N 1
ATOM 2193 C CA . ALA A 1 287 ? 12.621 24.251 49.661 1.00 32.22 287 ALA A CA 1
ATOM 2194 C C . ALA A 1 287 ? 12.988 22.822 49.233 1.00 32.22 287 ALA A C 1
ATOM 2196 O O . ALA A 1 287 ? 12.334 21.857 49.622 1.00 32.22 287 ALA A O 1
ATOM 2197 N N . SER A 1 288 ? 14.042 22.691 48.434 1.00 35.44 288 SER A N 1
ATOM 2198 C CA . SER A 1 288 ? 14.538 21.420 47.915 1.00 35.44 288 SER A CA 1
ATOM 2199 C C . SER A 1 288 ? 15.217 20.595 49.015 1.00 35.44 288 SER A C 1
ATOM 2201 O O . SER A 1 288 ? 16.420 20.735 49.245 1.00 35.44 288 SER A O 1
ATOM 2203 N N . SER A 1 289 ? 14.470 19.716 49.682 1.00 39.22 289 SER A N 1
ATOM 2204 C CA . SER A 1 289 ? 15.048 18.556 50.365 1.00 39.22 289 SER A CA 1
ATOM 2205 C C . SER A 1 289 ? 15.170 17.413 49.358 1.00 39.22 289 SER A C 1
ATOM 2207 O O . SER A 1 289 ? 14.173 16.981 48.782 1.00 39.22 289 SER A O 1
ATOM 2209 N N . VAL A 1 290 ? 16.388 16.933 49.115 1.00 38.16 290 VAL A N 1
ATOM 2210 C CA . VAL A 1 290 ? 16.615 15.770 48.249 1.00 38.16 290 VAL A CA 1
ATOM 2211 C C . VAL A 1 290 ? 16.292 14.505 49.042 1.00 38.16 290 VAL A C 1
ATOM 2213 O O . VAL A 1 290 ? 17.029 14.141 49.958 1.00 38.16 290 VAL A O 1
ATOM 2216 N N . THR A 1 291 ? 15.190 13.844 48.695 1.00 50.12 291 THR A N 1
ATOM 2217 C CA . THR A 1 291 ? 14.772 12.576 49.306 1.00 50.12 291 THR A CA 1
ATOM 2218 C C . THR A 1 291 ? 15.303 11.410 48.471 1.00 50.12 291 THR A C 1
ATOM 2220 O O . THR A 1 291 ? 15.125 11.374 47.251 1.00 50.12 291 THR A O 1
ATOM 2223 N N . TYR A 1 292 ? 15.971 10.455 49.119 1.00 49.00 292 TYR A N 1
ATOM 2224 C CA . TYR A 1 292 ? 16.506 9.255 48.473 1.00 49.00 292 TYR A CA 1
ATOM 2225 C C . TYR A 1 292 ? 15.643 8.040 48.807 1.00 49.00 292 TYR A C 1
ATOM 2227 O O . TYR A 1 292 ? 15.335 7.796 49.974 1.00 49.00 292 TYR A O 1
ATOM 2235 N N . LEU A 1 293 ? 15.289 7.254 47.790 1.00 42.91 293 LEU A N 1
ATOM 2236 C CA . LEU A 1 293 ? 14.610 5.974 47.960 1.00 42.91 293 LEU A CA 1
ATOM 2237 C C . LEU A 1 293 ? 15.660 4.865 48.092 1.00 42.91 293 LEU A C 1
ATOM 2239 O O . LEU A 1 293 ? 16.511 4.694 47.217 1.00 42.91 293 LEU A O 1
ATOM 2243 N N . GLN A 1 294 ? 15.603 4.105 49.184 1.00 47.59 294 GLN A N 1
ATOM 2244 C CA . GLN A 1 294 ? 16.449 2.931 49.382 1.00 47.59 294 GLN A CA 1
ATOM 2245 C C . GLN A 1 294 ? 15.818 1.730 48.672 1.00 47.59 294 GLN A C 1
ATOM 2247 O O . GLN A 1 294 ? 14.735 1.291 49.062 1.00 47.59 294 GLN A O 1
ATOM 2252 N N . MET A 1 295 ? 16.484 1.180 47.653 1.00 40.53 295 MET A N 1
ATOM 2253 C CA . MET A 1 295 ? 15.989 0.000 46.934 1.00 40.53 295 MET A CA 1
ATOM 2254 C C . MET A 1 295 ? 16.980 -1.169 47.018 1.00 40.53 295 MET A C 1
ATOM 2256 O O . MET A 1 295 ? 18.180 -0.973 46.803 1.00 40.53 295 MET A O 1
ATOM 2260 N N . PRO A 1 296 ? 16.506 -2.395 47.309 1.00 38.03 296 PRO A N 1
ATOM 2261 C CA . PRO A 1 296 ? 17.324 -3.591 47.204 1.00 38.03 296 PRO A CA 1
ATOM 2262 C C . PRO A 1 296 ? 17.342 -4.068 45.747 1.00 38.03 296 PRO A C 1
ATOM 2264 O O . PRO A 1 296 ? 16.323 -4.506 45.214 1.00 38.03 296 PRO A O 1
ATOM 2267 N N . LEU A 1 297 ? 18.506 -4.010 45.103 1.00 38.78 297 LEU A N 1
ATOM 2268 C CA . LEU A 1 297 ? 18.721 -4.552 43.763 1.00 38.78 297 LEU A CA 1
ATOM 2269 C C . LEU A 1 297 ? 19.796 -5.634 43.848 1.00 38.78 297 LEU A C 1
ATOM 2271 O O . LEU A 1 297 ? 20.955 -5.351 44.127 1.00 38.78 297 LEU A O 1
ATOM 2275 N N . TRP A 1 298 ? 19.378 -6.888 43.642 1.00 36.75 298 TRP A N 1
ATOM 2276 C CA . TRP A 1 298 ? 20.232 -8.034 43.300 1.00 36.75 298 TRP A CA 1
ATOM 2277 C C . TRP A 1 298 ? 21.567 -8.072 44.062 1.00 36.75 298 TRP A C 1
ATOM 2279 O O . TRP A 1 298 ? 22.635 -8.126 43.460 1.00 36.75 298 TRP A O 1
ATOM 2289 N N . SER A 1 299 ? 21.464 -8.080 45.398 1.00 34.97 299 SER A N 1
ATOM 2290 C CA . SER A 1 299 ? 22.532 -8.163 46.416 1.00 34.97 299 SER A CA 1
ATOM 2291 C C . SER A 1 299 ? 23.195 -6.868 46.916 1.00 34.97 299 SER A C 1
ATOM 2293 O O . SER A 1 299 ? 23.984 -6.952 47.856 1.00 34.97 299 SER A O 1
ATOM 2295 N N . LEU A 1 300 ? 22.821 -5.676 46.432 1.00 32.22 300 LEU A N 1
ATOM 2296 C CA . LEU A 1 300 ? 23.282 -4.400 47.005 1.00 32.22 300 LEU A CA 1
ATOM 2297 C C . LEU A 1 300 ? 22.136 -3.407 47.245 1.00 32.22 300 LEU A C 1
ATOM 2299 O O . LEU A 1 300 ? 21.141 -3.359 46.521 1.00 32.22 300 LEU A O 1
ATOM 2303 N N . THR A 1 301 ? 22.298 -2.605 48.296 1.00 44.69 301 THR A N 1
ATOM 2304 C CA . THR A 1 301 ? 21.410 -1.486 48.619 1.00 44.69 301 THR A CA 1
ATOM 2305 C C . THR A 1 301 ? 21.896 -0.253 47.867 1.00 44.69 301 THR A C 1
ATOM 2307 O O . THR A 1 301 ? 23.008 0.214 48.112 1.00 44.69 301 THR A O 1
ATOM 2310 N N . THR A 1 302 ? 21.074 0.294 46.975 1.00 48.69 302 THR A N 1
ATOM 2311 C CA . THR A 1 302 ? 21.378 1.546 46.268 1.00 48.69 302 THR A CA 1
ATOM 2312 C C . THR A 1 302 ? 20.341 2.604 46.632 1.00 48.69 302 THR A C 1
ATOM 2314 O O . THR A 1 302 ? 19.148 2.313 46.733 1.00 48.69 302 THR A O 1
ATOM 2317 N N . TYR A 1 303 ? 20.808 3.831 46.861 1.00 51.06 303 TYR A N 1
ATOM 2318 C CA . TYR A 1 303 ? 19.967 4.994 47.127 1.00 51.06 303 TYR A CA 1
ATOM 2319 C C . TYR A 1 303 ? 19.789 5.765 45.823 1.00 51.06 303 TYR A C 1
ATOM 2321 O O . TYR A 1 303 ? 20.765 6.261 45.263 1.00 51.06 303 TYR A O 1
ATOM 2329 N N . MET A 1 304 ? 18.557 5.842 45.325 1.00 54.34 304 MET A N 1
ATOM 2330 C CA . MET A 1 304 ? 18.229 6.587 44.110 1.00 54.34 304 MET A CA 1
ATOM 2331 C C . MET A 1 304 ? 17.500 7.872 44.493 1.00 54.34 304 MET A C 1
ATOM 2333 O O . MET A 1 304 ? 16.614 7.855 45.348 1.00 54.34 304 MET A O 1
ATOM 2337 N N . ASN A 1 305 ? 17.884 8.994 43.887 1.00 68.00 305 ASN A N 1
ATOM 2338 C CA . ASN A 1 305 ? 17.162 10.250 44.052 1.00 68.00 305 ASN A CA 1
ATOM 2339 C C . ASN A 1 305 ? 15.739 10.087 43.490 1.00 68.00 305 ASN A C 1
ATOM 2341 O O . ASN A 1 305 ? 15.564 9.537 42.402 1.00 68.00 305 ASN A O 1
ATOM 2345 N N . LEU A 1 306 ? 14.727 10.566 44.219 1.00 54.38 306 LEU A N 1
ATOM 2346 C CA . LEU A 1 306 ? 13.324 10.471 43.808 1.00 54.38 306 LEU A CA 1
ATOM 2347 C C . LEU A 1 306 ? 13.071 11.062 42.408 1.00 54.38 306 LEU A C 1
ATOM 2349 O O . LEU A 1 306 ? 12.323 10.482 41.627 1.00 54.38 306 LEU A O 1
ATOM 2353 N N . ASN A 1 307 ? 13.730 12.174 42.065 1.00 58.72 307 ASN A N 1
ATOM 2354 C CA . ASN A 1 307 ? 13.608 12.791 40.740 1.00 58.72 307 ASN A CA 1
ATOM 2355 C C . ASN A 1 307 ? 14.188 11.909 39.631 1.00 58.72 307 ASN A C 1
ATOM 2357 O O . ASN A 1 307 ? 13.634 11.859 38.534 1.00 58.72 307 ASN A O 1
ATOM 2361 N N . ASP A 1 308 ? 15.279 11.198 39.914 1.00 61.50 308 ASP A N 1
ATOM 2362 C CA . ASP A 1 308 ? 15.873 10.274 38.951 1.00 61.50 308 ASP A CA 1
ATOM 2363 C C . ASP A 1 308 ? 14.985 9.041 38.777 1.00 61.50 308 ASP A C 1
ATOM 2365 O O . ASP A 1 308 ? 14.810 8.587 37.652 1.00 61.50 308 ASP A O 1
ATOM 2369 N N . TYR A 1 309 ? 14.340 8.565 39.849 1.00 66.31 309 TYR A N 1
ATOM 2370 C CA . TYR A 1 309 ? 13.341 7.497 39.780 1.00 66.31 309 TYR A CA 1
ATOM 2371 C C . TYR A 1 309 ? 12.126 7.894 38.929 1.00 66.31 309 TYR A C 1
ATOM 2373 O O . TYR A 1 309 ? 11.740 7.132 38.046 1.00 66.31 309 TYR A O 1
ATOM 2381 N N . TYR A 1 310 ? 11.560 9.092 39.131 1.00 54.53 310 TYR A N 1
ATOM 2382 C CA . TYR A 1 310 ? 10.448 9.594 38.311 1.00 54.53 310 TYR A CA 1
ATOM 2383 C C . TYR A 1 310 ? 10.838 9.707 36.836 1.00 54.53 310 TYR A C 1
ATOM 2385 O O . TYR A 1 310 ? 10.117 9.211 35.975 1.00 54.53 310 TYR A O 1
ATOM 2393 N N . ARG A 1 311 ? 12.025 10.248 36.539 1.00 55.41 311 ARG A N 1
ATOM 2394 C CA . ARG A 1 311 ? 12.541 10.306 35.164 1.00 55.41 311 ARG A CA 1
ATOM 2395 C C . ARG A 1 311 ? 12.773 8.921 34.569 1.00 55.41 311 ARG A C 1
ATOM 2397 O O . ARG A 1 311 ? 12.517 8.723 33.385 1.00 55.41 311 ARG A O 1
ATOM 2404 N N . LEU A 1 312 ? 13.260 7.953 35.344 1.00 57.38 312 LEU A N 1
ATOM 2405 C CA . LEU A 1 312 ? 13.445 6.577 34.873 1.00 57.38 312 LEU A CA 1
ATOM 2406 C C . LEU A 1 312 ? 12.096 5.892 34.613 1.00 57.38 312 LEU A C 1
ATOM 2408 O O . LEU A 1 312 ? 11.965 5.131 33.656 1.00 57.38 312 LEU A O 1
ATOM 2412 N N . PHE A 1 313 ? 11.096 6.186 35.446 1.00 50.50 313 PHE A N 1
ATOM 2413 C CA . PHE A 1 313 ? 9.744 5.651 35.352 1.00 50.50 313 PHE A CA 1
ATOM 2414 C C . PHE A 1 313 ? 8.990 6.212 34.139 1.00 50.50 313 PHE A C 1
ATOM 2416 O O . PHE A 1 313 ? 8.501 5.423 33.331 1.00 50.50 313 PHE A O 1
ATOM 2423 N N . GLU A 1 314 ? 8.986 7.533 33.941 1.00 50.28 314 GLU A N 1
ATOM 2424 C CA . GLU A 1 314 ? 8.394 8.204 32.769 1.00 50.28 314 GLU A CA 1
ATOM 2425 C C . GLU A 1 314 ? 9.049 7.767 31.449 1.00 50.28 314 GLU A C 1
ATOM 2427 O O . GLU A 1 314 ? 8.378 7.613 30.428 1.00 50.28 314 GLU A O 1
ATOM 2432 N N . ASN A 1 315 ? 10.360 7.501 31.467 1.00 46.53 315 ASN A N 1
ATOM 2433 C CA . ASN A 1 315 ? 11.088 7.014 30.293 1.00 46.53 315 ASN A CA 1
ATOM 2434 C C . ASN A 1 315 ? 10.967 5.498 30.069 1.00 46.53 315 ASN A C 1
ATOM 2436 O O . ASN A 1 315 ? 11.369 5.003 29.013 1.00 46.53 315 ASN A O 1
ATOM 2440 N N . SER A 1 316 ? 10.416 4.750 31.025 1.00 53.75 316 SER A N 1
ATOM 2441 C CA . SER A 1 316 ? 10.151 3.323 30.856 1.00 53.75 316 SER A CA 1
ATOM 2442 C C . SER A 1 316 ? 8.861 3.093 30.064 1.00 53.75 316 SER A C 1
ATOM 2444 O O . SER A 1 316 ? 7.943 3.913 30.075 1.00 53.75 316 SER A O 1
ATOM 2446 N N . CYS A 1 317 ? 8.734 1.930 29.421 1.00 43.19 317 CYS A N 1
ATOM 2447 C CA . CYS A 1 317 ? 7.494 1.523 28.748 1.00 43.19 317 CYS A CA 1
ATOM 2448 C C . CYS A 1 317 ? 6.271 1.494 29.691 1.00 43.19 317 CYS A C 1
ATOM 2450 O O . CYS A 1 317 ? 5.142 1.471 29.213 1.00 43.19 317 CYS A O 1
ATOM 2452 N N . LEU A 1 318 ? 6.493 1.487 31.013 1.00 45.16 318 LEU A N 1
ATOM 2453 C CA . LEU A 1 318 ? 5.459 1.469 32.048 1.00 45.16 318 LEU A CA 1
ATOM 2454 C C . LEU A 1 318 ? 4.897 2.866 32.356 1.00 45.16 318 LEU A C 1
ATOM 2456 O O . LEU A 1 318 ? 3.726 2.965 32.695 1.00 45.16 318 LEU A O 1
ATOM 2460 N N . GLY A 1 319 ? 5.688 3.934 32.198 1.00 45.69 319 GLY A N 1
ATOM 2461 C CA . GLY A 1 319 ? 5.251 5.313 32.466 1.00 45.69 319 GLY A CA 1
ATOM 2462 C C . GLY A 1 319 ? 4.414 5.946 31.351 1.00 45.69 319 GLY A C 1
ATOM 2463 O O . GLY A 1 319 ? 3.882 7.033 31.534 1.00 45.69 319 GLY A O 1
ATOM 2464 N N . ARG A 1 320 ? 4.296 5.280 30.193 1.00 51.25 320 ARG A N 1
ATOM 2465 C CA . ARG A 1 320 ? 3.552 5.777 29.018 1.00 51.25 320 ARG A CA 1
ATOM 2466 C C . ARG A 1 320 ? 2.098 5.308 28.940 1.00 51.25 320 ARG A C 1
ATOM 2468 O O . ARG A 1 320 ? 1.395 5.716 28.021 1.00 51.25 320 ARG A O 1
ATOM 2475 N N . TYR A 1 321 ? 1.659 4.437 29.846 1.00 52.56 321 TYR A N 1
ATOM 2476 C CA . TYR A 1 321 ? 0.252 4.053 29.930 1.00 52.56 321 TYR A CA 1
ATOM 2477 C C . TYR A 1 321 ? -0.512 5.056 30.791 1.00 52.56 321 TYR A C 1
ATOM 2479 O O . TYR A 1 321 ? -0.000 5.512 31.811 1.00 52.56 321 TYR A O 1
ATOM 2487 N N . ASP A 1 322 ? -1.748 5.351 30.385 1.00 59.16 322 ASP A N 1
ATOM 2488 C CA . ASP A 1 322 ? -2.747 5.996 31.232 1.00 59.16 322 ASP A CA 1
ATOM 2489 C C . ASP A 1 322 ? -2.766 5.305 32.607 1.00 59.16 322 ASP A C 1
ATOM 2491 O O . ASP A 1 322 ? -2.832 4.069 32.692 1.00 59.16 322 ASP A O 1
ATOM 2495 N N . GLY A 1 323 ? -2.635 6.095 33.676 1.00 64.12 323 GLY A N 1
ATOM 2496 C CA . GLY A 1 323 ? -2.514 5.595 35.045 1.00 64.12 323 GLY A CA 1
ATOM 2497 C C . GLY A 1 323 ? -3.662 4.655 35.414 1.00 64.12 323 GLY A C 1
ATOM 2498 O O . GLY A 1 323 ? -3.433 3.652 36.092 1.00 64.12 323 GLY A O 1
ATOM 2499 N N . GLU A 1 324 ? -4.856 4.907 34.872 1.00 63.38 324 GLU A N 1
ATOM 2500 C CA . GLU A 1 324 ? -6.043 4.076 35.079 1.00 63.38 324 GLU A CA 1
ATOM 2501 C C . GLU A 1 324 ? -5.918 2.694 34.416 1.00 63.38 324 GLU A C 1
ATOM 2503 O O . GLU A 1 324 ? -6.277 1.669 35.002 1.00 63.38 324 GLU A O 1
ATOM 2508 N N . VAL A 1 325 ? -5.345 2.631 33.210 1.00 60.66 325 VAL A N 1
ATOM 2509 C CA . VAL A 1 325 ? -5.142 1.376 32.467 1.00 60.66 325 VAL A CA 1
ATOM 2510 C C . VAL A 1 325 ? -4.081 0.515 33.147 1.00 60.66 325 VAL A C 1
ATOM 2512 O O . VAL A 1 325 ? -4.252 -0.701 33.289 1.00 60.66 325 VAL A O 1
ATOM 2515 N N . TYR A 1 326 ? -2.995 1.136 33.611 1.00 69.94 326 TYR A N 1
ATOM 2516 C CA . TYR A 1 326 ? -1.968 0.435 34.375 1.00 69.94 326 TYR A CA 1
ATOM 2517 C C . TYR A 1 326 ? -2.514 -0.081 35.712 1.00 69.94 326 TYR A C 1
ATOM 2519 O O . TYR A 1 326 ? -2.272 -1.236 36.077 1.00 69.94 326 TYR A O 1
ATOM 2527 N N . GLU A 1 327 ? -3.303 0.730 36.421 1.00 69.56 327 GLU A N 1
ATOM 2528 C CA . GLU A 1 327 ? -3.947 0.323 37.668 1.00 69.56 327 GLU A CA 1
ATOM 2529 C C . GLU A 1 327 ? -4.896 -0.865 37.453 1.00 69.56 327 GLU A C 1
ATOM 2531 O O . GLU A 1 327 ? -4.819 -1.855 38.189 1.00 69.56 327 GLU A O 1
ATOM 2536 N N . ALA A 1 328 ? -5.713 -0.833 36.396 1.00 69.94 328 ALA A N 1
ATOM 2537 C CA . ALA A 1 328 ? -6.621 -1.920 36.041 1.00 69.94 328 ALA A CA 1
ATOM 2538 C C . ALA A 1 328 ? -5.878 -3.227 35.700 1.00 69.94 328 ALA A C 1
ATOM 2540 O O . ALA A 1 328 ? -6.282 -4.312 36.137 1.00 69.94 328 ALA A O 1
ATOM 2541 N N . LEU A 1 329 ? -4.768 -3.146 34.958 1.00 68.56 329 LEU A N 1
ATOM 2542 C CA . LEU A 1 329 ? -3.931 -4.304 34.628 1.00 68.56 329 LEU A CA 1
ATOM 2543 C C . LEU A 1 329 ? -3.260 -4.900 35.871 1.00 68.56 329 LEU A C 1
ATOM 2545 O O . LEU A 1 329 ? -3.232 -6.124 36.029 1.00 68.56 329 LEU A O 1
ATOM 2549 N N . MET A 1 330 ? -2.766 -4.053 36.776 1.00 76.12 330 MET A N 1
ATOM 2550 C CA . MET A 1 330 ? -2.129 -4.490 38.019 1.00 76.12 330 MET A CA 1
ATOM 2551 C C . MET A 1 330 ? -3.131 -5.101 39.003 1.00 76.12 330 MET A C 1
ATOM 2553 O O . MET A 1 330 ? -2.836 -6.137 39.605 1.00 76.12 330 MET A O 1
ATOM 2557 N N . GLU A 1 331 ? -4.343 -4.547 39.114 1.00 77.56 331 GLU A N 1
ATOM 2558 C CA . GLU A 1 331 ? -5.413 -5.174 39.897 1.00 77.56 331 GLU A CA 1
ATOM 2559 C C . GLU A 1 331 ? -5.813 -6.534 39.321 1.00 77.56 331 GLU A C 1
ATOM 2561 O O . GLU A 1 331 ? -5.914 -7.531 40.043 1.00 77.56 331 GLU A O 1
ATOM 2566 N N . ARG A 1 332 ? -5.955 -6.629 37.997 1.00 75.81 332 ARG A N 1
ATOM 2567 C CA . ARG A 1 332 ? -6.269 -7.900 37.338 1.00 75.81 332 ARG A CA 1
ATOM 2568 C C . ARG A 1 332 ? -5.164 -8.941 37.540 1.00 75.81 332 ARG A C 1
ATOM 2570 O O . ARG A 1 332 ? -5.464 -10.113 37.774 1.00 75.81 332 ARG A O 1
ATOM 2577 N N . ALA A 1 333 ? -3.897 -8.529 37.500 1.00 74.44 333 ALA A N 1
ATOM 2578 C CA . ALA A 1 333 ? -2.762 -9.398 37.797 1.00 74.44 333 ALA A CA 1
ATOM 2579 C C . ALA A 1 333 ? -2.757 -9.864 39.264 1.00 74.44 333 ALA A C 1
ATOM 2581 O O . ALA A 1 333 ? -2.475 -11.034 39.521 1.00 74.44 333 ALA A O 1
ATOM 2582 N N . ARG A 1 334 ? -3.128 -8.997 40.217 1.00 78.62 334 ARG A N 1
ATOM 2583 C CA . ARG A 1 334 ? -3.245 -9.337 41.647 1.00 78.62 334 ARG A CA 1
ATOM 2584 C C . ARG A 1 334 ? -4.344 -10.359 41.922 1.00 78.62 334 ARG A C 1
ATOM 2586 O O . ARG A 1 334 ? -4.160 -11.248 42.754 1.00 78.62 334 ARG A O 1
ATOM 2593 N N . LEU A 1 335 ? -5.484 -10.222 41.250 1.00 76.44 335 LEU A N 1
ATOM 2594 C CA . LEU A 1 335 ? -6.629 -11.118 41.414 1.00 76.44 335 LEU A CA 1
ATOM 2595 C C . LEU A 1 335 ? -6.383 -12.516 40.829 1.00 76.44 335 LEU A C 1
ATOM 2597 O O . LEU A 1 335 ? -7.089 -13.456 41.187 1.00 76.44 335 LEU A O 1
ATOM 2601 N N . ASN A 1 336 ? -5.367 -12.683 39.976 1.00 78.06 336 ASN A N 1
ATOM 2602 C CA . ASN A 1 336 ? -4.984 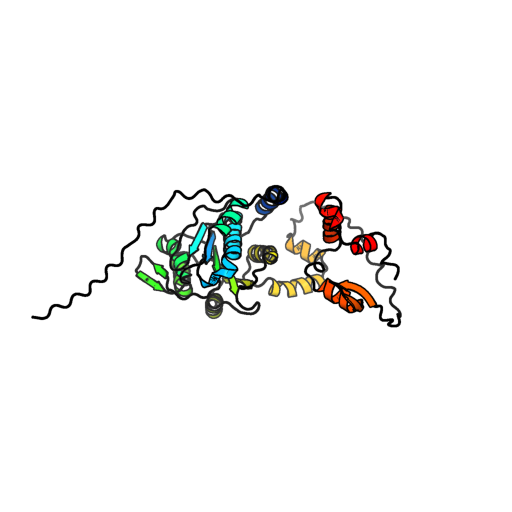-13.984 39.445 1.00 78.06 336 ASN A CA 1
ATOM 2603 C C . ASN A 1 336 ? -4.162 -14.788 40.486 1.00 78.06 336 ASN A C 1
ATOM 2605 O O . ASN A 1 336 ? -3.048 -14.376 40.835 1.00 78.06 336 ASN A O 1
ATOM 2609 N N . PRO A 1 337 ? -4.641 -15.964 40.949 1.00 80.75 337 PRO A N 1
ATOM 2610 C CA . PRO A 1 337 ? -3.946 -16.785 41.947 1.00 80.75 337 PRO A CA 1
ATOM 2611 C C . PRO A 1 337 ? -2.505 -17.144 41.562 1.00 80.75 337 PRO A C 1
ATOM 2613 O O . PRO A 1 337 ? -1.632 -17.215 42.428 1.00 80.75 337 PRO A O 1
ATOM 2616 N N . SER A 1 338 ? -2.239 -17.311 40.264 1.00 76.44 338 SER A N 1
ATOM 2617 C CA . SER A 1 338 ? -0.926 -17.672 39.720 1.00 76.44 338 SER A CA 1
ATOM 2618 C C . SER A 1 338 ? 0.095 -16.534 39.786 1.00 76.44 338 SER A C 1
ATOM 2620 O O . SER A 1 338 ? 1.294 -16.795 39.777 1.00 76.44 338 SER A O 1
ATOM 2622 N N . ASN A 1 339 ? -0.357 -15.281 39.888 1.00 76.19 339 ASN A N 1
ATOM 2623 C CA . ASN A 1 339 ? 0.499 -14.091 39.868 1.00 76.19 339 ASN A CA 1
ATOM 2624 C C . ASN A 1 339 ? 0.573 -13.377 41.223 1.00 76.19 339 ASN A C 1
ATOM 2626 O O . ASN A 1 339 ? 1.361 -12.446 41.387 1.00 76.19 339 ASN A O 1
ATOM 2630 N N . ARG A 1 340 ? -0.197 -13.834 42.219 1.00 67.50 340 ARG A N 1
ATOM 2631 C CA . ARG A 1 340 ? -0.338 -13.192 43.535 1.00 67.50 340 ARG A CA 1
ATOM 2632 C C . ARG A 1 340 ? 0.989 -12.933 44.263 1.00 67.50 340 ARG A C 1
ATOM 2634 O O . ARG A 1 340 ? 1.089 -11.970 45.011 1.00 67.50 340 ARG A O 1
ATOM 2641 N N . HIS A 1 341 ? 1.999 -13.771 44.041 1.00 72.69 341 HIS A N 1
ATOM 2642 C CA . HIS A 1 341 ? 3.331 -13.668 44.652 1.00 72.69 341 HIS A CA 1
ATOM 2643 C C . HIS A 1 341 ? 4.338 -12.858 43.812 1.00 72.69 341 HIS A C 1
ATOM 2645 O O . HIS A 1 341 ? 5.466 -12.652 44.248 1.00 72.69 341 HIS A O 1
ATOM 2651 N N . ARG A 1 342 ? 3.954 -12.421 42.605 1.00 69.94 342 ARG A N 1
ATOM 2652 C CA . ARG A 1 342 ? 4.812 -11.685 41.660 1.00 69.94 342 ARG A CA 1
ATOM 2653 C C . ARG A 1 342 ? 4.499 -10.191 41.586 1.00 69.94 342 ARG A C 1
ATOM 2655 O O . ARG A 1 342 ? 5.309 -9.435 41.059 1.00 69.94 342 ARG A O 1
ATOM 2662 N N . VAL A 1 343 ? 3.349 -9.754 42.101 1.00 69.50 343 VAL A N 1
ATOM 2663 C CA . VAL A 1 343 ? 3.005 -8.327 42.178 1.00 69.50 343 VAL A CA 1
ATOM 2664 C C . VAL A 1 343 ? 3.878 -7.666 43.246 1.00 69.50 343 VAL A C 1
ATOM 2666 O O . VAL A 1 343 ? 3.860 -8.063 44.410 1.00 69.50 343 VAL A O 1
ATOM 2669 N N . HIS A 1 344 ? 4.681 -6.685 42.835 1.00 72.56 344 HIS A N 1
ATOM 2670 C CA . HIS A 1 344 ? 5.719 -6.086 43.672 1.00 72.56 344 HIS A CA 1
ATOM 2671 C C . HIS A 1 344 ? 5.126 -5.329 44.887 1.00 72.56 344 HIS A C 1
ATOM 2673 O O . HIS A 1 344 ? 4.155 -4.586 44.711 1.00 72.56 344 HIS A O 1
ATOM 2679 N N . PRO A 1 345 ? 5.726 -5.419 46.097 1.00 61.50 345 PRO A N 1
ATOM 2680 C CA . PRO A 1 345 ? 5.222 -4.762 47.314 1.00 61.50 345 PRO A CA 1
ATOM 2681 C C . PRO A 1 345 ? 5.017 -3.245 47.195 1.00 61.50 345 PRO A C 1
ATOM 2683 O O . PRO A 1 345 ? 4.155 -2.681 47.857 1.00 61.50 345 PRO A O 1
ATOM 2686 N N . VAL A 1 346 ? 5.772 -2.584 46.313 1.00 58.31 346 VAL A N 1
ATOM 2687 C CA . VAL A 1 346 ? 5.655 -1.135 46.059 1.00 58.31 346 VAL A CA 1
ATOM 2688 C C . VAL A 1 346 ? 4.255 -0.744 45.575 1.00 58.31 346 VAL A C 1
ATOM 2690 O O . VAL A 1 346 ? 3.749 0.296 45.978 1.00 58.31 346 VAL A O 1
ATOM 2693 N N . TRP A 1 347 ? 3.582 -1.588 44.788 1.00 65.56 347 TRP A N 1
ATOM 2694 C CA . TRP A 1 347 ? 2.220 -1.302 44.324 1.00 65.56 347 TRP A CA 1
ATOM 2695 C C . TRP A 1 347 ? 1.195 -1.341 45.474 1.00 65.56 347 TRP A C 1
ATOM 2697 O O . TRP A 1 347 ? 0.282 -0.517 45.520 1.00 65.56 347 TRP A O 1
ATOM 2707 N N . LEU A 1 348 ? 1.388 -2.228 46.462 1.00 59.62 348 LEU A N 1
ATOM 2708 C CA . LEU A 1 348 ? 0.567 -2.252 47.682 1.00 59.62 348 LEU A CA 1
ATOM 2709 C C . LEU A 1 348 ? 0.715 -0.947 48.479 1.00 59.62 348 LEU A C 1
ATOM 2711 O O . LEU A 1 348 ? -0.284 -0.423 48.968 1.00 59.62 348 LEU A O 1
ATOM 2715 N N . SER A 1 349 ? 1.928 -0.393 48.551 1.00 58.72 349 SER A N 1
ATOM 2716 C CA . SER A 1 349 ? 2.203 0.880 49.231 1.00 58.72 349 SER A CA 1
ATOM 2717 C C . SER A 1 349 ? 1.618 2.100 48.509 1.00 58.72 349 SER A C 1
ATOM 2719 O O . SER A 1 349 ? 1.218 3.059 49.168 1.00 58.72 349 SER A O 1
ATOM 2721 N N . VAL A 1 350 ? 1.542 2.068 47.172 1.00 62.03 350 VAL A N 1
ATOM 2722 C CA . VAL A 1 350 ? 0.880 3.112 46.366 1.00 62.03 350 VAL A CA 1
ATOM 2723 C C . VAL A 1 350 ? -0.628 3.103 46.626 1.00 62.03 350 VAL A C 1
ATOM 2725 O O . VAL A 1 350 ? -1.198 4.138 46.962 1.00 62.03 350 VAL A O 1
ATOM 2728 N N . LYS A 1 351 ? -1.274 1.929 46.582 1.00 57.94 351 LYS A N 1
ATOM 2729 C CA . LYS A 1 351 ? -2.731 1.821 46.767 1.00 57.94 351 LYS A CA 1
ATOM 2730 C C . LYS A 1 351 ? -3.199 2.102 48.201 1.00 57.94 351 LYS A C 1
ATOM 2732 O O . LYS A 1 351 ? -4.319 2.551 48.416 1.00 57.94 351 LYS A O 1
ATOM 2737 N N . GLN A 1 352 ? -2.353 1.837 49.197 1.00 63.16 352 GLN A N 1
ATOM 2738 C CA . GLN A 1 352 ? -2.654 2.118 50.607 1.00 63.16 352 GLN A CA 1
ATOM 2739 C C . GLN A 1 352 ? -2.506 3.606 50.976 1.00 63.16 352 GLN A C 1
ATOM 2741 O O . GLN A 1 352 ? -2.707 3.969 52.134 1.00 63.16 352 GLN A O 1
ATOM 2746 N N . GLY A 1 353 ? -2.163 4.476 50.016 1.00 45.16 353 GLY A N 1
ATOM 2747 C CA . GLY A 1 353 ? -1.981 5.911 50.249 1.00 45.16 353 GLY A CA 1
ATOM 2748 C C . GLY A 1 353 ? -0.754 6.244 51.103 1.00 45.16 353 GLY A C 1
ATOM 2749 O O . GLY A 1 353 ? -0.555 7.398 51.479 1.00 45.16 353 GLY A O 1
ATOM 2750 N N . THR A 1 354 ? 0.088 5.255 51.404 1.00 48.84 354 THR A N 1
ATOM 2751 C CA . THR A 1 354 ? 1.280 5.404 52.247 1.00 48.84 354 THR A CA 1
ATOM 2752 C C . THR A 1 354 ? 2.372 6.215 51.548 1.00 48.84 354 THR A C 1
ATOM 2754 O O . THR A 1 354 ? 3.194 6.835 52.213 1.00 48.84 354 THR A O 1
ATOM 2757 N N . LEU A 1 355 ? 2.355 6.252 50.211 1.00 42.41 355 LEU A N 1
ATOM 2758 C CA . LEU A 1 355 ? 3.277 7.028 49.374 1.00 42.41 355 LEU A CA 1
ATOM 2759 C C . LEU A 1 355 ? 2.795 8.454 49.050 1.00 42.41 355 LEU A C 1
ATOM 2761 O O . LEU A 1 355 ? 3.577 9.234 48.527 1.00 42.41 355 LEU A O 1
ATOM 2765 N N . CYS A 1 356 ? 1.556 8.829 49.393 1.00 36.88 356 CYS A N 1
ATOM 2766 C CA . CYS A 1 356 ? 1.037 10.192 49.181 1.00 36.88 356 CYS A CA 1
ATOM 2767 C C . CYS A 1 356 ? 1.239 11.123 50.394 1.00 36.88 356 CYS A C 1
ATOM 2769 O O . CYS A 1 356 ? 0.742 12.247 50.391 1.00 36.88 356 CYS A O 1
ATOM 2771 N N . LYS A 1 357 ? 1.913 10.656 51.455 1.00 37.69 357 LYS A N 1
ATOM 2772 C CA . LYS A 1 357 ? 2.146 11.411 52.704 1.00 37.69 357 LYS A CA 1
ATOM 2773 C C . LYS A 1 357 ? 3.628 11.609 53.061 1.00 37.69 357 LYS A C 1
ATOM 2775 O O . LYS A 1 357 ? 3.931 11.953 54.201 1.00 37.69 357 LYS A O 1
ATOM 2780 N N . LEU A 1 358 ? 4.527 11.408 52.104 1.00 31.20 358 LEU A N 1
ATOM 2781 C CA . LEU A 1 358 ? 5.960 11.719 52.180 1.00 31.20 358 LEU A CA 1
ATOM 2782 C C . LEU A 1 358 ? 6.304 12.691 51.054 1.00 31.20 358 LEU A C 1
ATOM 2784 O O . LEU A 1 358 ? 7.227 13.504 51.272 1.00 31.20 358 LEU A O 1
#

Organism: NCBI:txid433720

Foldseek 3Di:
DDDDDDDDDDDDDPPPDDPDDDPDDPPDDPVVVVCQVVVQVVLQVQAFPFDPPEEEEAEQAQLLQQPQLVSLLLSLSCCQRNVYHYWYDYLAIDHQPDRHNGNVSSNVSSVPRHRYHHAQQLRSCQVCLQVLPDGAEYEYEEQLPHDAWHAHPVGDTDGNLVSVVVNCVPRNVHAYEYEHAYQDPPDDRPSVVVCVVVVRPRYYYDYAHSNDGDCVCVVVVSVVSRVSDNPDPVNVVVVLVVCCVPPNDVVSVCVVVDPDPPPDPDDDDDDDDDDPPPPDDDDDDDDDDFDWDFDDDDHDTDTHTPVVVVVVCCPDPNVPDDPVVSVVVLVVLCPDPVNVVVRDVVVVCVVVCVVVPD

Radius of gyration: 28.44 Å; chains: 1; bounding box: 84×73×78 Å